Protein 1V2B (pdb70)

Structure (mmCIF, N/CA/C/O backbone):
data_1V2B
#
_entry.id   1V2B
#
_cell.length_a   74.520
_cell.length_b   90.442
_cell.length_c   52.635
_cell.angle_alpha   90.00
_cell.angle_beta   90.00
_cell.angle_gamma   90.00
#
_symmetry.space_group_name_H-M   'P 21 21 2'
#
loop_
_entity.id
_entity.type
_entity.pdbx_description
1 polymer '23-kDa polypeptide of photosystem II oxygen-evolving complex'
2 non-polymer alpha-D-glucopyranose
3 non-polymer 'SULFATE ION'
4 water water
#
loop_
_atom_site.group_PDB
_atom_site.id
_atom_site.type_symbol
_atom_site.label_atom_id
_atom_site.label_alt_id
_atom_site.label_comp_id
_atom_site.label_asym_id
_atom_site.label_entity_id
_atom_site.label_seq_id
_atom_site.pdbx_PDB_ins_code
_atom_site.Cartn_x
_atom_site.Cartn_y
_atom_site.Cartn_z
_atom_site.occupancy
_atom_site.B_iso_or_equiv
_atom_site.auth_seq_id
_atom_site.auth_comp_id
_atom_site.auth_asym_id
_atom_site.auth_atom_id
_atom_site.pdbx_PDB_model_num
ATOM 1 N N . THR A 1 7 ? 67.030 33.399 37.396 1.00 20.15 16 THR A N 1
ATOM 2 C CA . THR A 1 7 ? 67.021 33.769 38.843 1.00 19.81 16 THR A CA 1
ATOM 3 C C . THR A 1 7 ? 66.019 32.930 39.635 1.00 19.37 16 THR A C 1
ATOM 4 O O . THR A 1 7 ? 66.310 32.481 40.747 1.00 19.71 16 THR A O 1
ATOM 6 N N . ASP A 1 8 ? 64.843 32.708 39.053 1.00 18.39 17 ASP A N 1
ATOM 7 C CA . ASP A 1 8 ? 63.793 31.947 39.717 1.00 17.28 17 ASP A CA 1
ATOM 8 C C . ASP A 1 8 ? 64.080 30.443 39.738 1.00 16.15 17 ASP A C 1
ATOM 9 O O . ASP A 1 8 ? 63.416 29.693 40.459 1.00 15.90 17 ASP A O 1
ATOM 14 N N . PHE A 1 9 ? 65.068 30.019 38.950 1.00 14.87 18 PHE A N 1
ATOM 15 C CA . PHE A 1 9 ? 65.459 28.612 38.855 1.00 13.79 18 PHE A CA 1
ATOM 16 C C . PHE A 1 9 ? 66.959 28.426 39.070 1.00 13.64 18 PHE A C 1
ATOM 17 O O . PHE A 1 9 ? 67.748 29.344 38.827 1.00 13.98 18 PHE A O 1
ATOM 25 N N . GLN A 1 10 ? 67.341 27.238 39.532 1.00 13.09 19 GLN A N 1
ATOM 26 C CA . GLN A 1 10 ? 68.745 26.849 39.617 1.00 13.16 19 GLN A CA 1
ATOM 27 C C . GLN A 1 10 ? 68.974 25.629 38.731 1.00 12.69 19 GLN A C 1
ATOM 28 O O . GLN A 1 10 ? 68.148 24.719 38.697 1.00 13.15 19 GLN A O 1
ATOM 31 N N . THR A 1 11 ? 70.082 25.619 37.996 1.00 12.33 20 THR A N 1
ATOM 32 C CA . THR A 1 11 ? 70.420 24.470 37.165 1.00 11.85 20 THR A CA 1
ATOM 33 C C . THR A 1 11 ? 70.891 23.322 38.036 1.00 11.22 20 THR A C 1
ATOM 34 O O . THR A 1 11 ? 71.835 23.476 38.816 1.00 11.88 20 THR A O 1
ATOM 38 N N . TYR A 1 12 ? 70.222 22.181 37.902 1.00 9.82 21 TYR A N 1
ATOM 39 C CA . TYR A 1 12 ? 70.611 20.962 38.606 1.00 9.07 21 TYR A CA 1
ATOM 40 C C . TYR A 1 12 ? 71.282 20.011 37.625 1.00 8.65 21 TYR A C 1
ATOM 41 O O . TYR A 1 12 ? 70.689 19.640 36.612 1.00 8.53 21 TYR A O 1
ATOM 50 N N . ASN A 1 13 ? 72.526 19.644 37.921 1.00 8.09 22 ASN A N 1
ATOM 51 C CA . ASN A 1 13 ? 73.255 18.657 37.129 1.00 7.85 22 ASN A CA 1
ATOM 52 C C . ASN A 1 13 ? 73.205 17.311 37.825 1.00 7.56 22 ASN A C 1
ATOM 53 O O . ASN A 1 13 ? 73.717 17.168 38.937 1.00 7.31 22 ASN A O 1
ATOM 58 N N . GLY A 1 14 ? 72.564 16.340 37.177 1.00 7.62 23 GLY A N 1
ATOM 59 C CA . GLY A 1 14 ? 72.419 15.005 37.722 1.00 7.92 23 GLY A CA 1
ATOM 60 C C . GLY A 1 14 ? 73.191 13.960 36.934 1.00 8.00 23 GLY A C 1
ATOM 61 O O . GLY A 1 14 ? 74.019 14.289 36.078 1.00 8.24 23 GLY A O 1
ATOM 62 N N . ASP A 1 15 ? 72.906 12.693 37.226 1.00 8.10 24 ASP A N 1
ATOM 63 C CA . ASP A 1 15 ? 73.603 11.572 36.607 1.00 8.56 24 ASP A CA 1
ATOM 64 C C . ASP A 1 15 ? 73.086 11.325 35.187 1.00 8.58 24 ASP A C 1
ATOM 65 O O . ASP A 1 15 ? 72.122 10.580 34.979 1.00 8.94 24 ASP A O 1
ATOM 70 N N . GLY A 1 16 ? 73.725 11.986 34.222 1.00 8.72 25 GLY A N 1
ATOM 71 C CA . GLY A 1 16 ? 73.358 11.869 32.821 1.00 8.42 25 GLY A CA 1
ATOM 72 C C . GLY A 1 16 ? 72.210 12.770 32.394 1.00 8.51 25 GLY A C 1
ATOM 73 O O . GLY A 1 16 ? 71.688 12.623 31.291 1.00 8.95 25 GLY A O 1
ATOM 74 N N . PHE A 1 17 ? 71.821 13.706 33.259 1.00 8.33 26 PHE A N 1
ATOM 75 C CA . PHE A 1 17 ? 70.736 14.635 32.941 1.00 8.05 26 PHE A CA 1
ATOM 76 C C . PHE A 1 17 ? 70.941 16.008 33.577 1.00 8.18 26 PHE A C 1
ATOM 77 O O . PHE A 1 17 ? 71.765 16.177 34.481 1.00 7.71 26 PHE A O 1
ATOM 85 N N . LYS A 1 18 ? 70.171 16.982 33.098 1.00 7.93 27 LYS A N 1
ATOM 86 C CA . LYS A 1 18 ? 70.093 18.300 33.727 1.00 8.19 27 LYS A CA 1
ATOM 87 C C . LYS A 1 18 ? 68.664 18.823 33.665 1.00 7.81 27 LYS A C 1
ATOM 88 O O . LYS A 1 18 ? 67.885 18.431 32.793 1.00 7.90 27 LYS A O 1
ATOM 91 N N . LEU A 1 19 ? 68.327 19.709 34.595 1.00 7.56 28 LEU A N 1
ATOM 92 C CA . LEU A 1 19 ? 67.021 20.367 34.587 1.00 7.27 28 LEU A CA 1
ATOM 93 C C . LEU A 1 19 ? 67.078 21.656 35.388 1.00 7.03 28 LEU A C 1
ATOM 94 O O . LEU A 1 19 ? 68.020 21.885 36.146 1.00 6.81 28 LEU A O 1
ATOM 99 N N . GLN A 1 20 ? 66.064 22.496 35.206 1.00 7.05 29 GLN A N 1
ATOM 100 C CA . GLN A 1 20 ? 65.904 23.707 36.002 1.00 7.74 29 GLN A CA 1
ATOM 101 C C . GLN A 1 20 ? 64.976 23.393 37.168 1.00 7.70 29 GLN A C 1
ATOM 102 O O . GLN A 1 20 ? 63.891 22.852 36.965 1.00 7.86 29 GLN A O 1
ATOM 108 N N . ILE A 1 21 ? 65.415 23.708 38.386 1.00 7.99 30 ILE A N 1
ATOM 109 C CA . ILE A 1 21 ? 64.616 23.463 39.588 1.00 8.33 30 ILE A CA 1
ATOM 110 C C . ILE A 1 21 ? 64.305 24.810 40.238 1.00 8.28 30 ILE A C 1
ATOM 111 O O . ILE A 1 21 ? 65.191 25.665 40.325 1.00 8.80 30 ILE A O 1
ATOM 116 N N . PRO A 1 22 ? 63.056 25.019 40.666 1.00 8.03 31 PRO A N 1
ATOM 117 C CA . PRO A 1 22 ? 62.692 26.257 41.369 1.00 8.20 31 PRO A CA 1
ATOM 118 C C . PRO A 1 22 ? 63.687 26.526 42.500 1.00 8.48 31 PRO A C 1
ATOM 119 O O . PRO A 1 22 ? 63.968 25.632 43.297 1.00 8.33 31 PRO A O 1
ATOM 123 N N . SER A 1 23 ? 64.229 27.742 42.544 1.00 9.07 32 SER A N 1
ATOM 124 C CA . SER A 1 23 ? 65.364 28.052 43.419 1.00 9.88 32 SER A CA 1
ATOM 125 C C . SER A 1 23 ? 65.084 27.905 44.912 1.00 10.05 32 SER A C 1
ATOM 126 O O . SER A 1 23 ? 66.007 27.672 45.689 1.00 10.68 32 SER A O 1
ATOM 130 N N . LYS A 1 24 ? 63.821 28.034 45.309 1.00 10.10 33 LYS A N 1
ATOM 131 C CA . LYS A 1 24 ? 63.465 27.996 46.729 1.00 10.09 33 LYS A CA 1
ATOM 132 C C . LYS A 1 24 ? 63.073 26.606 47.218 1.00 9.76 33 LYS A C 1
ATOM 133 O O . LYS A 1 24 ? 62.936 26.384 48.418 1.00 9.84 33 LYS A O 1
ATOM 139 N N . TRP A 1 25 ? 62.918 25.663 46.290 1.00 9.38 34 TRP A N 1
ATOM 140 C CA . TRP A 1 25 ? 62.543 24.303 46.667 1.00 9.37 34 TRP A CA 1
ATOM 141 C C . TRP A 1 25 ? 63.715 23.576 47.310 1.00 9.78 34 TRP A C 1
ATOM 142 O O . TRP A 1 25 ? 64.871 23.883 47.025 1.00 9.96 34 TRP A O 1
ATOM 153 N N . ASN A 1 26 ? 63.395 22.616 48.173 1.00 10.11 35 ASN A N 1
ATOM 154 C CA . ASN A 1 26 ? 64.391 21.864 48.933 1.00 10.82 35 ASN A CA 1
ATOM 155 C C . ASN A 1 26 ? 64.325 20.378 48.614 1.00 10.20 35 ASN A C 1
ATOM 156 O O . ASN A 1 26 ? 63.252 19.860 48.304 1.00 9.53 35 ASN A O 1
ATOM 161 N N . PRO A 1 27 ? 65.461 19.687 48.697 1.00 10.06 36 PRO A N 1
ATOM 162 C CA . PRO A 1 27 ? 65.479 18.240 48.472 1.00 10.41 36 PRO A CA 1
ATOM 163 C C . PRO A 1 27 ? 64.763 17.489 49.586 1.00 10.68 36 PRO A C 1
ATOM 164 O O . PRO A 1 27 ? 64.734 17.930 50.736 1.00 11.17 36 PRO A O 1
ATOM 168 N N . ASN A 1 28 ? 64.172 16.359 49.220 1.00 11.17 37 ASN A N 1
ATOM 169 C CA . ASN A 1 28 ? 63.556 15.445 50.164 1.00 11.68 37 ASN A CA 1
ATOM 170 C C . ASN A 1 28 ? 64.072 14.056 49.810 1.00 11.98 37 ASN A C 1
ATOM 171 O O . ASN A 1 28 ? 63.892 13.598 48.679 1.00 12.03 37 ASN A O 1
ATOM 176 N N . LYS A 1 29 ? 64.734 13.404 50.765 1.00 12.22 38 LYS A N 1
ATOM 177 C CA . LYS A 1 29 ? 65.369 12.110 50.508 1.00 12.73 38 LYS A CA 1
ATOM 178 C C . LYS A 1 29 ? 64.384 10.937 50.540 1.00 12.66 38 LYS A C 1
ATOM 179 O O . LYS A 1 29 ? 64.733 9.826 50.152 1.00 12.51 38 LYS A O 1
ATOM 185 N N . GLU A 1 30 ? 63.159 11.187 50.995 1.00 12.58 39 GLU A N 1
ATOM 186 C CA . GLU A 1 30 ? 62.145 10.135 51.078 1.00 13.16 39 GLU A CA 1
ATOM 187 C C . GLU A 1 30 ? 61.721 9.675 49.681 1.00 12.52 39 GLU A C 1
ATOM 188 O O . GLU A 1 30 ? 61.299 10.481 48.851 1.00 12.42 39 GLU A O 1
ATOM 194 N N . VAL A 1 31 ? 61.858 8.376 49.425 1.00 12.23 40 VAL A N 1
ATOM 195 C CA . VAL A 1 31 ? 61.567 7.812 48.108 1.00 11.95 40 VAL A CA 1
ATOM 196 C C . VAL A 1 31 ? 60.083 7.472 47.970 1.00 12.04 40 VAL A C 1
ATOM 197 O O . VAL A 1 31 ? 59.527 6.725 48.784 1.00 12.72 40 VAL A O 1
ATOM 201 N N . GLU A 1 32 ? 59.456 8.021 46.933 1.00 11.93 41 GLU A N 1
ATOM 202 C CA . GLU A 1 32 ? 58.043 7.778 46.645 1.00 12.03 41 GLU A CA 1
ATOM 203 C C . GLU A 1 32 ? 57.824 7.080 45.296 1.00 11.91 41 GLU A C 1
ATOM 204 O O . GLU A 1 32 ? 56.723 6.604 45.015 1.00 12.62 41 GLU A O 1
ATOM 206 N N . TYR A 1 33 ? 58.862 7.034 44.463 1.00 11.15 42 TYR A N 1
ATOM 207 C CA . TYR A 1 33 ? 58.742 6.504 43.103 1.00 10.50 42 TYR A CA 1
ATOM 208 C C . TYR A 1 33 ? 59.833 5.480 42.804 1.00 9.97 42 TYR A C 1
ATOM 209 O O . TYR A 1 33 ? 60.975 5.669 43.222 1.00 9.28 42 TYR A O 1
ATOM 218 N N . PRO A 1 34 ? 59.510 4.405 42.076 1.00 9.53 43 PRO A N 1
ATOM 219 C CA . PRO A 1 34 ? 60.548 3.441 41.686 1.00 9.28 43 PRO A CA 1
ATOM 220 C C . PRO A 1 34 ? 61.579 4.076 40.760 1.00 8.78 43 PRO A C 1
ATOM 221 O O . PRO A 1 34 ? 61.214 4.675 39.741 1.00 9.05 43 PRO A O 1
ATOM 225 N N . GLY A 1 35 ? 62.853 3.967 41.138 1.00 7.80 44 GLY A N 1
ATOM 226 C CA . GLY A 1 35 ? 63.942 4.572 40.387 1.00 7.20 44 GLY A CA 1
ATOM 227 C C . GLY A 1 35 ? 64.256 6.015 40.745 1.00 6.73 44 GLY A C 1
ATOM 228 O O . GLY A 1 35 ? 65.145 6.614 40.146 1.00 6.47 44 GLY A O 1
ATOM 229 N N . GLN A 1 36 ? 63.539 6.578 41.715 1.00 6.77 45 GLN A N 1
ATOM 230 C CA . GLN A 1 36 ? 63.755 7.972 42.122 1.00 6.82 45 GLN A CA 1
ATOM 231 C C . GLN A 1 36 ? 65.215 8.280 42.455 1.00 7.04 45 GLN A C 1
ATOM 232 O O . GLN A 1 36 ? 65.824 7.600 43.286 1.00 7.63 45 GLN A O 1
ATOM 238 N N . VAL A 1 37 ? 65.756 9.318 41.816 1.00 6.80 46 VAL A N 1
ATOM 239 C CA . VAL A 1 37 ? 67.108 9.802 42.112 1.00 7.11 46 VAL A CA 1
ATOM 240 C C . VAL A 1 37 ? 67.122 11.264 42.560 1.00 6.93 46 VAL A C 1
ATOM 241 O O . VAL A 1 37 ? 68.166 11.792 42.953 1.00 7.33 46 VAL A O 1
ATOM 245 N N . LEU A 1 38 ? 65.957 11.905 42.500 1.00 7.22 47 LEU A N 1
ATOM 246 C CA . LEU A 1 38 ? 65.816 13.319 42.818 1.00 7.39 47 LEU A CA 1
ATOM 247 C C . LEU A 1 38 ? 64.397 13.597 43.278 1.00 6.84 47 LEU A C 1
ATOM 248 O O . LEU A 1 38 ? 63.442 13.087 42.691 1.00 6.27 47 LEU A O 1
ATOM 253 N N . ARG A 1 39 ? 64.269 14.415 44.321 1.00 6.69 48 ARG A N 1
ATOM 254 C CA . ARG A 1 39 ? 62.972 14.931 44.751 1.00 6.38 48 ARG A CA 1
ATOM 255 C C . ARG A 1 39 ? 63.168 16.295 45.410 1.00 6.51 48 ARG A C 1
ATOM 256 O O . ARG A 1 39 ? 63.883 16.411 46.403 1.00 6.42 48 ARG A O 1
ATOM 264 N N . PHE A 1 40 ? 62.553 17.323 44.828 1.00 6.47 49 PHE A N 1
ATOM 265 C CA . PHE A 1 40 ? 62.608 18.678 45.372 1.00 6.87 49 PHE A CA 1
ATOM 266 C C . PHE A 1 40 ? 61.183 19.155 45.547 1.00 6.78 49 PHE A C 1
ATOM 267 O O . PHE A 1 40 ? 60.313 18.811 44.751 1.00 6.94 49 PHE A O 1
ATOM 275 N N . GLU A 1 41 ? 60.939 19.944 46.588 1.00 6.90 50 GLU A N 1
ATOM 276 C CA . GLU A 1 41 ? 59.580 20.379 46.887 1.00 7.34 50 GLU A CA 1
ATOM 277 C C . GLU A 1 41 ? 59.553 21.749 47.543 1.00 7.29 50 GLU A C 1
ATOM 278 O O . GLU A 1 41 ? 60.539 22.185 48.136 1.00 7.45 50 GLU A O 1
ATOM 284 N N . ASP A 1 42 ? 58.409 22.414 47.418 1.00 7.74 51 ASP A N 1
ATOM 285 C CA . ASP A 1 42 ? 58.131 23.644 48.138 1.00 8.12 51 ASP A CA 1
ATOM 286 C C . ASP A 1 42 ? 58.080 23.321 49.632 1.00 8.60 51 ASP A C 1
ATOM 287 O O . ASP A 1 42 ? 57.358 22.414 50.049 1.00 8.92 51 ASP A O 1
ATOM 292 N N . ASN A 1 43 ? 58.852 24.063 50.426 1.00 9.03 52 ASN A N 1
ATOM 293 C CA . ASN A 1 43 ? 58.925 23.845 51.876 1.00 9.55 52 ASN A CA 1
ATOM 294 C C . ASN A 1 43 ? 57.576 23.983 52.591 1.00 9.52 52 ASN A C 1
ATOM 295 O O . ASN A 1 43 ? 57.377 23.426 53.675 1.00 9.81 52 ASN A O 1
ATOM 300 N N . PHE A 1 44 ? 56.654 24.713 51.967 1.00 9.11 53 PHE A N 1
ATOM 301 C CA . PHE A 1 44 ? 55.382 25.087 52.592 1.00 9.02 53 PHE A CA 1
ATOM 302 C C . PHE A 1 44 ? 54.192 24.288 52.080 1.00 9.49 53 PHE A C 1
ATOM 303 O O . PHE A 1 44 ? 53.093 24.364 52.642 1.00 10.36 53 PHE A O 1
ATOM 311 N N . ASP A 1 45 ? 54.422 23.504 51.029 1.00 9.26 54 ASP A N 1
ATOM 312 C CA . ASP A 1 45 ? 53.375 22.720 50.388 1.00 9.57 54 ASP A CA 1
ATOM 313 C C . ASP A 1 45 ? 54.037 21.624 49.565 1.00 9.20 54 ASP A C 1
ATOM 314 O O . ASP A 1 45 ? 54.474 21.859 48.440 1.00 9.32 54 ASP A O 1
ATOM 319 N N . ALA A 1 46 ? 54.091 20.424 50.134 1.00 9.09 55 ALA A N 1
ATOM 320 C CA . ALA A 1 46 ? 54.785 19.300 49.502 1.00 9.16 55 ALA A CA 1
ATOM 321 C C . ALA A 1 46 ? 54.132 18.808 48.210 1.00 9.23 55 ALA A C 1
ATOM 322 O O . AL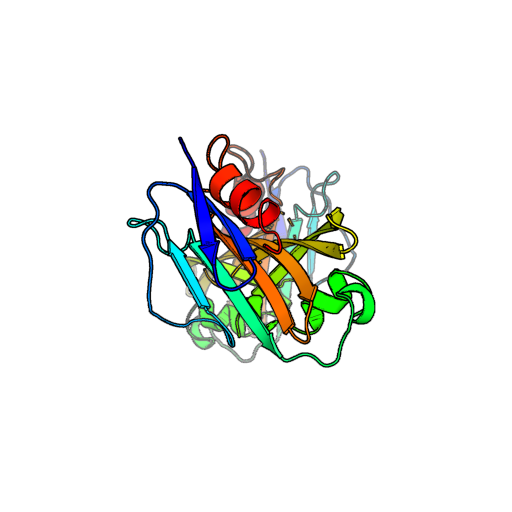A A 1 46 ? 54.752 18.057 47.457 1.00 9.52 55 ALA A O 1
ATOM 324 N N . THR A 1 47 ? 52.898 19.242 47.949 1.00 8.95 56 THR A N 1
ATOM 325 C CA . THR A 1 47 ? 52.199 18.904 46.700 1.00 8.89 56 THR A CA 1
ATOM 326 C C . THR A 1 47 ? 52.825 19.619 45.492 1.00 8.42 56 THR A C 1
ATOM 327 O O . THR A 1 47 ? 52.600 19.231 44.340 1.00 8.23 56 THR A O 1
ATOM 333 N N . SER A 1 48 ? 53.610 20.662 45.757 1.00 7.68 57 SER A N 1
ATOM 334 C CA . SER A 1 48 ? 54.420 21.285 44.719 1.00 7.57 57 SER A CA 1
ATOM 335 C C . SER A 1 48 ? 55.785 20.633 44.755 1.00 7.04 57 SER A C 1
ATOM 336 O O . SER A 1 48 ? 56.566 20.876 45.668 1.00 6.98 57 SER A O 1
ATOM 339 N N . ASN A 1 49 ? 56.070 19.786 43.768 1.00 6.85 58 ASN A N 1
ATOM 340 C CA . ASN A 1 49 ? 57.326 19.037 43.774 1.00 6.90 58 ASN A CA 1
ATOM 341 C C . ASN A 1 49 ? 57.760 18.594 42.381 1.00 6.60 58 ASN A C 1
ATOM 342 O O . ASN A 1 49 ? 56.984 18.656 41.431 1.00 6.78 58 ASN A O 1
ATOM 347 N N . VAL A 1 50 ? 59.017 18.173 42.273 1.00 6.21 59 VAL A N 1
ATOM 348 C CA . VAL A 1 50 ? 59.531 17.557 41.054 1.00 6.11 59 VAL A CA 1
ATOM 349 C C . VAL A 1 50 ? 60.351 16.336 41.430 1.00 5.71 59 VAL A C 1
ATOM 350 O O . VAL A 1 50 ? 61.098 16.364 42.405 1.00 5.58 59 VAL A O 1
ATOM 354 N N . ILE A 1 51 ? 60.194 15.267 40.656 1.00 5.34 60 ILE A N 1
ATOM 355 C CA . ILE A 1 51 ? 61.032 14.085 40.824 1.00 5.34 60 ILE A CA 1
ATOM 356 C C . ILE A 1 51 ? 61.689 13.720 39.508 1.00 5.43 60 ILE A C 1
ATOM 357 O O . ILE A 1 51 ? 61.193 14.065 38.433 1.00 5.29 60 ILE A O 1
ATOM 362 N N . VAL A 1 52 ? 62.821 13.030 39.600 1.00 4.91 61 VAL A N 1
ATOM 363 C CA . VAL A 1 52 ? 63.403 12.363 38.443 1.00 4.84 61 VAL A CA 1
ATOM 364 C C . VAL A 1 52 ? 63.605 10.909 38.855 1.00 5.07 61 VAL A C 1
ATOM 365 O O . VAL A 1 52 ? 64.081 10.631 39.962 1.00 5.47 61 VAL A O 1
ATOM 369 N N . ALA A 1 53 ? 63.214 9.995 37.973 1.00 5.57 62 ALA A N 1
ATOM 370 C CA . ALA A 1 53 ? 63.404 8.566 38.199 1.00 5.39 62 ALA A CA 1
ATOM 371 C C . ALA A 1 53 ? 64.112 7.948 37.004 1.00 5.79 62 ALA A C 1
ATOM 372 O O . ALA A 1 53 ? 63.815 8.287 35.849 1.00 5.68 62 ALA A O 1
ATOM 374 N N . ILE A 1 54 ? 65.068 7.070 37.290 1.00 5.90 63 ILE A N 1
ATOM 375 C CA . ILE A 1 54 ? 65.830 6.356 36.260 1.00 6.29 63 ILE A CA 1
ATOM 376 C C . ILE A 1 54 ? 65.656 4.860 36.490 1.00 6.44 63 ILE A C 1
ATOM 377 O O . ILE A 1 54 ? 65.875 4.381 37.598 1.00 6.05 63 ILE A O 1
ATOM 382 N N . THR A 1 55 ? 65.231 4.138 35.454 1.00 6.51 64 THR A N 1
ATOM 383 C CA . THR A 1 55 ? 65.022 2.684 35.551 1.00 7.20 64 THR A CA 1
ATOM 384 C C . THR A 1 55 ? 65.629 1.987 34.343 1.00 7.52 64 THR A C 1
ATOM 385 O O . THR A 1 55 ? 65.726 2.586 33.274 1.00 7.46 64 THR A O 1
ATOM 389 N N . PRO A 1 56 ? 66.019 0.721 34.486 1.00 7.82 65 PRO A N 1
ATOM 390 C CA . PRO A 1 56 ? 66.523 -0.036 33.335 1.00 8.34 65 PRO A CA 1
ATOM 391 C C . PRO A 1 56 ? 65.427 -0.273 32.299 1.00 8.70 65 PRO A C 1
ATOM 392 O O . PRO A 1 56 ? 64.273 -0.496 32.661 1.00 8.78 65 PRO A O 1
ATOM 396 N N . THR A 1 57 ? 65.787 -0.194 31.019 1.00 9.17 66 THR A N 1
ATOM 397 C CA . THR A 1 57 ? 64.871 -0.567 29.949 1.00 9.63 66 THR A CA 1
ATOM 398 C C . THR A 1 57 ? 65.607 -1.253 28.802 1.00 9.99 66 THR A C 1
ATOM 399 O O . THR A 1 57 ? 66.782 -0.971 28.550 1.00 9.59 66 THR A O 1
ATOM 403 N N . ASP A 1 58 ? 64.906 -2.163 28.133 1.00 10.79 67 ASP A N 1
ATOM 404 C CA . ASP A 1 58 ? 65.411 -2.811 26.931 1.00 11.60 67 ASP A CA 1
ATOM 405 C C . ASP A 1 58 ? 65.091 -1.974 25.695 1.00 12.04 67 ASP A C 1
ATOM 406 O O . ASP A 1 58 ? 65.591 -2.252 24.605 1.00 12.01 67 ASP A O 1
ATOM 411 N N . LYS A 1 59 ? 64.264 -0.946 25.873 1.00 12.25 68 LYS A N 1
ATOM 412 C CA . LYS A 1 59 ? 63.866 -0.081 24.765 1.00 12.69 68 LYS A CA 1
ATOM 413 C C . LYS A 1 59 ? 65.017 0.807 24.312 1.00 12.35 68 LYS A C 1
ATOM 414 O O . LYS A 1 59 ? 65.955 1.073 25.073 1.00 12.10 68 LYS A O 1
ATOM 420 N N . LYS A 1 60 ? 64.940 1.250 23.058 1.00 11.82 69 LYS A N 1
ATOM 421 C CA . LYS A 1 60 ? 65.987 2.061 22.445 1.00 11.55 69 LYS A CA 1
ATOM 422 C C . LYS A 1 60 ? 65.565 3.522 22.291 1.00 10.86 69 LYS A C 1
ATOM 423 O O . LYS A 1 60 ? 66.413 4.415 22.232 1.00 10.76 69 LYS A O 1
ATOM 427 N N . SER A 1 61 ? 64.254 3.746 22.230 1.00 10.59 70 SER A N 1
ATOM 428 C CA . SER A 1 61 ? 63.670 5.083 22.163 1.00 10.50 70 SER A CA 1
ATOM 429 C C . SER A 1 61 ? 62.366 5.116 22.946 1.00 10.09 70 SER A C 1
ATOM 430 O O . SER A 1 61 ? 61.691 4.097 23.086 1.00 10.15 70 SER A O 1
ATOM 433 N N . ILE A 1 62 ? 61.997 6.294 23.441 1.00 9.94 71 ILE A N 1
ATOM 434 C CA . ILE A 1 62 ? 60.699 6.465 24.090 1.00 10.07 71 ILE A CA 1
ATOM 435 C C . ILE A 1 62 ? 59.541 6.090 23.147 1.00 10.41 71 ILE A C 1
ATOM 436 O O . ILE A 1 62 ? 58.479 5.656 23.602 1.00 10.39 71 ILE A O 1
ATOM 441 N N . THR A 1 63 ? 59.763 6.234 21.839 1.00 11.00 72 THR A N 1
ATOM 442 C CA . THR A 1 63 ? 58.742 5.889 20.843 1.00 11.62 72 THR A CA 1
ATOM 443 C C . THR A 1 63 ? 58.438 4.389 20.792 1.00 12.04 72 THR A C 1
ATOM 444 O O . THR A 1 63 ? 57.377 3.991 20.301 1.00 12.17 72 THR A O 1
ATOM 448 N N . ASP A 1 64 ? 59.358 3.570 21.307 1.00 12.55 73 ASP A N 1
ATOM 449 C CA . ASP A 1 64 ? 59.162 2.118 21.384 1.00 13.21 73 ASP A CA 1
ATOM 450 C C . ASP A 1 64 ? 57.948 1.747 22.239 1.00 13.50 73 ASP A C 1
ATOM 451 O O . ASP A 1 64 ? 57.406 0.648 22.106 1.00 13.81 73 ASP A O 1
ATOM 456 N N . PHE A 1 65 ? 57.534 2.664 23.114 1.00 13.80 74 PHE A N 1
ATOM 457 C CA . PHE A 1 65 ? 56.374 2.460 23.979 1.00 14.24 74 PHE A CA 1
ATOM 458 C C . PHE A 1 65 ? 55.063 2.642 23.227 1.00 14.38 74 PHE A C 1
ATOM 459 O O . PHE A 1 65 ? 54.011 2.188 23.679 1.00 15.08 74 PHE A O 1
ATOM 467 N N . GLY A 1 66 ? 55.145 3.300 22.074 1.00 14.55 75 GLY A N 1
ATOM 468 C CA . GLY A 1 66 ? 53.981 3.738 21.330 1.00 14.32 75 GLY A CA 1
ATOM 469 C C . GLY A 1 66 ? 53.856 5.245 21.435 1.00 14.31 75 GLY A C 1
ATOM 470 O O . GLY A 1 66 ? 54.864 5.953 21.505 1.00 14.31 75 GLY A O 1
ATOM 471 N N . SER A 1 67 ? 52.617 5.730 21.445 1.00 13.96 76 SER A N 1
ATOM 472 C CA . SER A 1 67 ? 52.322 7.152 21.600 1.00 13.56 76 SER A CA 1
ATOM 473 C C . SER A 1 67 ? 52.644 7.623 23.025 1.00 13.16 76 SER A C 1
ATOM 474 O O . SER A 1 67 ? 52.816 6.795 23.919 1.00 12.80 76 SER A O 1
ATOM 477 N N . PRO A 1 68 ? 52.731 8.938 23.249 1.00 12.75 77 PRO A N 1
ATOM 478 C CA . PRO A 1 68 ? 52.882 9.460 24.615 1.00 12.49 77 PRO A CA 1
ATOM 479 C C . PRO A 1 68 ? 51.841 8.911 25.596 1.00 12.49 77 PRO A C 1
ATOM 480 O O . PRO A 1 68 ? 52.199 8.573 26.725 1.00 12.45 77 PRO A O 1
ATOM 484 N N . GLU A 1 69 ? 50.588 8.796 25.164 1.00 12.87 78 GLU A N 1
ATOM 485 C CA . GLU A 1 69 ? 49.520 8.294 26.026 1.00 13.48 78 GLU A CA 1
ATOM 486 C C . GLU A 1 69 ? 49.678 6.806 26.333 1.00 13.47 78 GLU A C 1
ATOM 487 O O . GLU A 1 69 ? 49.391 6.360 27.447 1.00 13.65 78 GLU A O 1
ATOM 496 N N . GLN A 1 70 ? 50.158 6.050 25.348 1.00 13.56 79 GLN A N 1
ATOM 497 C CA . GLN A 1 70 ? 50.458 4.630 25.535 1.00 13.68 79 GLN A CA 1
ATOM 498 C C . GLN A 1 70 ? 51.639 4.426 26.486 1.00 13.22 79 GLN A C 1
ATOM 499 O O . GLN A 1 70 ? 51.643 3.495 27.294 1.00 13.28 79 GLN A O 1
ATOM 505 N N . PHE A 1 71 ? 52.632 5.307 26.395 1.00 12.98 80 PHE A N 1
ATOM 506 C CA . PHE A 1 71 ? 53.738 5.298 27.341 1.00 12.88 80 PHE A CA 1
ATOM 507 C C . PHE A 1 71 ? 53.253 5.516 28.776 1.00 12.95 80 PHE A C 1
ATOM 508 O O . PHE A 1 71 ? 53.641 4.777 29.679 1.00 13.03 80 PHE A O 1
ATOM 516 N N . LEU A 1 72 ? 52.412 6.531 28.985 1.00 13.09 81 LEU A N 1
ATOM 517 C CA . LEU A 1 72 ? 51.928 6.856 30.328 1.00 13.47 81 LEU A CA 1
ATOM 518 C C . LEU A 1 72 ? 51.147 5.702 30.951 1.00 13.82 81 LEU A C 1
ATOM 519 O O . LEU A 1 72 ? 51.263 5.448 32.151 1.00 13.81 81 LEU A O 1
ATOM 524 N N . SER A 1 73 ? 50.365 5.003 30.128 1.00 14.54 82 SER A N 1
ATOM 525 C CA . SER A 1 73 ? 49.610 3.834 30.580 1.00 15.55 82 SER A CA 1
ATOM 526 C C . SER A 1 73 ? 50.528 2.728 31.099 1.00 15.91 82 SER A C 1
ATOM 527 O O . SER A 1 73 ? 50.154 1.974 31.999 1.00 16.63 82 SER A O 1
ATOM 531 N N . GLN A 1 74 ? 51.729 2.645 30.535 1.00 16.10 83 GLN A N 1
ATOM 532 C CA . GLN A 1 74 ? 52.687 1.614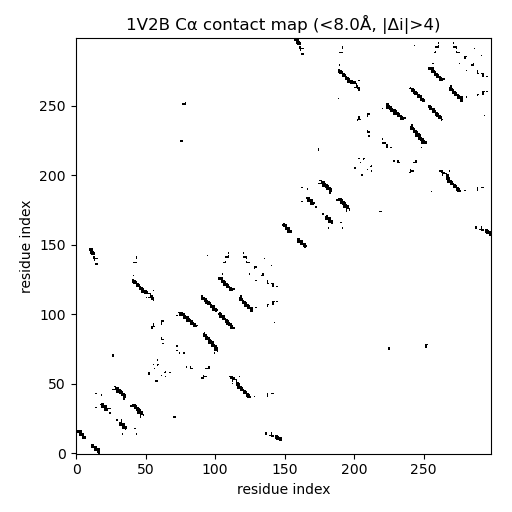 30.919 1.00 16.35 83 GLN A CA 1
ATOM 533 C C . GLN A 1 74 ? 53.483 1.979 32.178 1.00 16.28 83 GLN A C 1
ATOM 534 O O . GLN A 1 74 ? 54.052 1.103 32.832 1.00 16.37 83 GLN A O 1
ATOM 540 N N . VAL A 1 75 ? 53.509 3.268 32.517 1.00 15.99 84 VAL A N 1
ATOM 541 C CA . VAL A 1 75 ? 54.145 3.737 33.752 1.00 15.67 84 VAL A CA 1
ATOM 542 C C . VAL A 1 75 ? 53.141 4.414 34.698 1.00 16.09 84 VAL A C 1
ATOM 543 O O . VAL A 1 75 ? 53.470 5.399 35.367 1.00 15.83 84 VAL A O 1
ATOM 547 N N . ASP A 1 76 ? 51.925 3.871 34.774 1.00 16.52 85 ASP A N 1
ATOM 548 C CA . ASP A 1 76 ? 50.860 4.517 35.550 1.00 17.20 85 ASP A CA 1
ATOM 549 C C . ASP A 1 76 ? 51.087 4.549 37.070 1.00 17.09 85 ASP A C 1
ATOM 550 O O . ASP A 1 76 ? 50.358 5.232 37.795 1.00 17.15 85 ASP A O 1
ATOM 555 N N . TYR A 1 77 ? 52.114 3.836 37.535 1.00 17.10 86 TYR A N 1
ATOM 556 C CA . TYR A 1 77 ? 52.580 3.949 38.919 1.00 17.15 86 TYR A CA 1
ATOM 557 C C . TYR A 1 77 ? 52.994 5.390 39.255 1.00 17.48 86 TYR A C 1
ATOM 558 O O . TYR A 1 77 ? 53.011 5.778 40.425 1.00 17.67 86 TYR A O 1
ATOM 567 N N . LEU A 1 78 ? 53.310 6.173 38.219 1.00 17.81 87 LEU A N 1
ATOM 568 C CA . LEU A 1 78 ? 53.660 7.587 38.364 1.00 18.23 87 LEU A CA 1
ATOM 569 C C . LEU A 1 78 ? 52.546 8.407 39.000 1.00 18.72 87 LEU A C 1
ATOM 570 O O . LEU A 1 78 ? 52.815 9.375 39.706 1.00 18.63 87 LEU A O 1
ATOM 575 N N . LEU A 1 79 ? 51.300 8.020 38.734 1.00 19.35 88 LEU A N 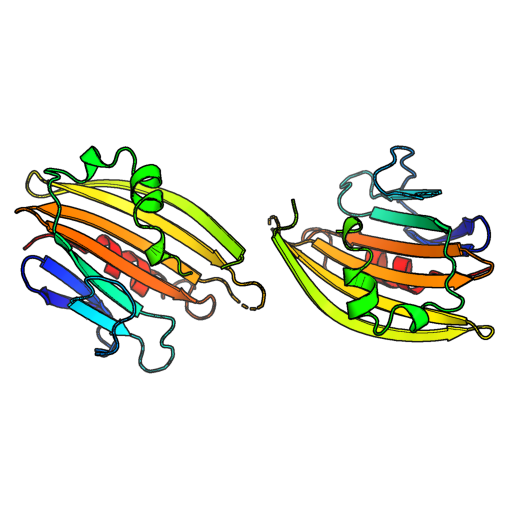1
ATOM 576 C CA . LEU A 1 79 ? 50.141 8.761 39.218 1.00 20.21 88 LEU A CA 1
ATOM 577 C C . LEU A 1 79 ? 49.589 8.174 40.514 1.00 20.47 88 LEU A C 1
ATOM 578 O O . LEU A 1 79 ? 49.877 7.024 40.857 1.00 21.26 88 LEU A O 1
ATOM 583 N N . ALA A 1 98 ? 44.680 8.133 46.653 1.00 27.22 107 ALA A N 1
ATOM 584 C CA . ALA A 1 98 ? 44.455 7.275 45.494 1.00 26.95 107 ALA A CA 1
ATOM 585 C C . ALA A 1 98 ? 43.797 8.047 44.352 1.00 26.73 107 ALA A C 1
ATOM 586 O O . ALA A 1 98 ? 42.727 8.641 44.523 1.00 26.99 107 ALA A O 1
ATOM 588 N N . VAL A 1 99 ? 44.444 8.029 43.189 1.00 26.17 108 VAL A N 1
ATOM 589 C CA . VAL A 1 99 ? 43.951 8.747 42.015 1.00 25.48 108 VAL A CA 1
ATOM 590 C C . VAL A 1 99 ? 42.785 7.991 41.377 1.00 24.76 108 VAL A C 1
ATOM 591 O O . VAL A 1 99 ? 42.908 6.817 41.015 1.00 24.78 108 VAL A O 1
ATOM 595 N N . ALA A 1 100 ? 41.651 8.676 41.260 1.00 23.96 109 ALA A N 1
ATOM 596 C CA . ALA A 1 100 ? 40.445 8.096 40.677 1.00 22.95 109 ALA A CA 1
ATOM 597 C C . ALA A 1 100 ? 40.264 8.503 39.218 1.00 22.23 109 ALA A C 1
ATOM 598 O O . ALA A 1 100 ? 39.756 7.723 38.413 1.00 22.19 109 ALA A O 1
ATOM 600 N N . ILE A 1 101 ? 40.675 9.726 38.888 1.00 21.24 110 ILE A N 1
ATOM 601 C CA . ILE A 1 101 ? 40.599 10.232 37.521 1.00 20.31 110 ILE A CA 1
ATOM 602 C C . ILE A 1 101 ? 41.939 10.833 37.109 1.00 19.71 110 ILE A C 1
ATOM 603 O O . ILE A 1 101 ? 42.502 11.649 37.832 1.00 19.32 110 ILE A O 1
ATOM 608 N N . ALA A 1 102 ? 42.436 10.418 35.948 1.00 19.03 111 ALA A N 1
ATOM 609 C CA . ALA A 1 102 ? 43.623 11.021 35.352 1.00 18.72 111 ALA A CA 1
ATOM 610 C C . ALA A 1 102 ? 43.326 11.412 33.911 1.00 18.41 111 ALA A C 1
ATOM 611 O O . ALA A 1 102 ? 43.122 10.549 33.052 1.00 19.12 111 ALA A O 1
ATOM 613 N N . ASN A 1 103 ? 43.278 12.716 33.659 1.00 17.85 112 ASN A N 1
ATOM 614 C CA . ASN A 1 103 ? 43.009 13.236 32.323 1.00 17.37 112 ASN A CA 1
ATOM 615 C C . ASN A 1 103 ? 44.281 13.766 31.675 1.00 16.52 112 ASN A C 1
ATOM 616 O O . ASN A 1 103 ? 44.899 14.697 32.194 1.00 16.04 112 ASN A O 1
ATOM 621 N N . VAL A 1 104 ? 44.666 13.178 30.546 1.00 15.45 113 VAL A N 1
ATOM 622 C CA . VAL A 1 104 ? 45.751 13.735 29.743 1.00 14.70 113 VAL A CA 1
ATOM 623 C C . VAL A 1 104 ? 45.180 14.916 28.968 1.00 14.39 113 VAL A C 1
ATOM 624 O O . VAL A 1 104 ? 44.242 14.760 28.175 1.00 14.62 113 VAL A O 1
ATOM 628 N N . LEU A 1 105 ? 45.736 16.097 29.222 1.00 13.78 114 LEU A N 1
ATOM 629 C CA . LEU A 1 105 ? 45.233 17.337 28.636 1.00 13.58 114 LEU A CA 1
ATOM 630 C C . LEU A 1 105 ? 45.875 17.637 27.288 1.00 13.13 114 LEU A C 1
ATOM 631 O O . LEU A 1 105 ? 45.174 17.913 26.310 1.00 13.68 114 LEU A O 1
ATOM 636 N N . GLU A 1 106 ? 47.206 17.592 27.251 1.00 12.44 115 GLU A N 1
ATOM 637 C CA . GLU A 1 106 ? 47.988 17.845 26.041 1.00 12.07 115 GLU A CA 1
ATOM 638 C C . GLU A 1 106 ? 49.204 16.931 26.031 1.00 10.77 115 GLU A C 1
ATOM 639 O O . GLU A 1 106 ? 49.666 16.495 27.088 1.00 10.29 115 GLU A O 1
ATOM 645 N N . THR A 1 107 ? 49.719 16.641 24.839 1.00 9.70 116 THR A N 1
ATOM 646 C CA . THR A 1 107 ? 51.023 15.995 24.697 1.00 9.41 116 THR A CA 1
ATOM 647 C C . THR A 1 107 ? 51.871 16.726 23.668 1.00 9.03 116 THR A C 1
ATOM 648 O O . THR A 1 107 ? 51.360 17.533 22.888 1.00 9.23 116 THR A O 1
ATOM 652 N N . SER A 1 108 ? 53.169 16.434 23.678 1.00 8.80 117 SER A N 1
ATOM 653 C CA . SER A 1 108 ? 54.105 16.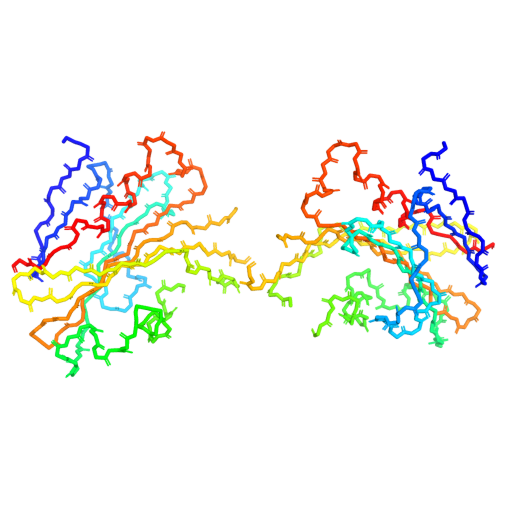947 22.682 1.00 8.15 117 SER A CA 1
ATOM 654 C C . SER A 1 108 ? 55.275 15.984 22.546 1.00 8.19 117 SER A C 1
ATOM 655 O O . SER A 1 108 ? 55.459 15.093 23.381 1.00 8.03 117 SER A O 1
ATOM 658 N N . THR A 1 109 ? 56.050 16.155 21.480 1.00 8.17 118 THR A N 1
ATOM 659 C CA . THR A 1 109 ? 57.322 15.450 21.335 1.00 8.66 118 THR A CA 1
ATOM 660 C C . THR A 1 109 ? 58.395 16.405 20.832 1.00 8.61 118 THR A C 1
ATOM 661 O O . THR A 1 109 ? 58.096 17.434 20.218 1.00 8.58 118 THR A O 1
ATOM 665 N N . ALA A 1 110 ? 59.648 16.055 21.098 1.00 9.06 119 ALA A N 1
ATOM 666 C CA . ALA A 1 110 ? 60.783 16.821 20.604 1.00 9.43 119 ALA A CA 1
ATOM 667 C C . ALA A 1 110 ? 61.946 15.885 20.305 1.00 10.31 119 ALA A C 1
ATOM 668 O O . ALA A 1 110 ? 61.950 14.734 20.739 1.00 9.99 119 ALA A O 1
ATOM 670 N N . GLU A 1 111 ? 62.928 16.390 19.566 1.00 11.23 120 GLU A N 1
ATOM 671 C CA . GLU A 1 111 ? 64.135 15.627 19.265 1.00 12.92 120 GLU A CA 1
ATOM 672 C C . GLU A 1 111 ? 65.360 16.499 19.514 1.00 13.42 120 GLU A C 1
ATOM 673 O O . GLU A 1 111 ? 65.470 17.598 18.965 1.00 13.19 120 GLU A O 1
ATOM 679 N N . VAL A 1 112 ? 66.260 16.015 20.369 1.00 14.44 121 VAL A N 1
ATOM 680 C CA . VAL A 1 112 ? 67.502 16.721 20.689 1.00 15.59 121 VAL A CA 1
ATOM 681 C C . VAL A 1 112 ? 68.638 15.710 20.746 1.00 16.23 121 VAL A C 1
ATOM 682 O O . VAL A 1 112 ? 68.533 14.692 21.439 1.00 16.34 121 VAL A O 1
ATOM 686 N N . GLY A 1 113 ? 69.718 16.000 20.022 1.00 16.87 122 GLY A N 1
ATOM 687 C CA . GLY A 1 113 ? 70.881 15.130 19.971 1.00 17.44 122 GLY A CA 1
ATOM 688 C C . GLY A 1 113 ? 70.562 13.728 19.488 1.00 17.57 122 GLY A C 1
ATOM 689 O O . GLY A 1 113 ? 71.164 12.759 19.954 1.00 18.05 122 GLY A O 1
ATOM 690 N N . GLY A 1 114 ? 69.607 13.623 18.563 1.00 17.50 123 GLY A N 1
ATOM 691 C CA . GLY A 1 114 ? 69.161 12.344 18.039 1.00 17.01 123 GLY A CA 1
ATOM 692 C C . GLY A 1 114 ? 68.252 11.565 18.977 1.00 16.34 123 GLY A C 1
ATOM 693 O O . GLY A 1 114 ? 67.953 10.397 18.721 1.00 16.85 123 GLY A O 1
ATOM 694 N N . LYS A 1 115 ? 67.807 12.205 20.058 1.00 15.35 124 LYS A N 1
ATOM 695 C CA . LYS A 1 115 ? 66.992 11.533 21.069 1.00 14.11 124 LYS A CA 1
ATOM 696 C C . LYS A 1 115 ? 65.588 12.115 21.145 1.00 12.90 124 LYS A C 1
ATOM 697 O O . LYS A 1 115 ? 65.416 13.338 21.184 1.00 12.76 124 LYS A O 1
ATOM 701 N N . GLN A 1 116 ? 64.598 11.225 21.172 1.00 11.56 125 GLN A N 1
ATOM 702 C CA . GLN A 1 116 ? 63.189 11.605 21.242 1.00 10.48 125 GLN A CA 1
ATOM 703 C C . GLN A 1 116 ? 62.751 11.840 22.685 1.00 9.71 125 GLN A C 1
ATOM 704 O O . GLN A 1 116 ? 63.125 11.094 23.598 1.00 9.22 125 GLN A O 1
ATOM 707 N N . TYR A 1 117 ? 61.953 12.887 22.874 1.00 8.48 126 TYR A N 1
ATOM 708 C CA . TYR A 1 117 ? 61.393 13.227 24.172 1.00 8.03 126 TYR A CA 1
ATOM 709 C C . TYR A 1 117 ? 59.879 13.262 24.066 1.00 7.78 126 TYR A C 1
ATOM 710 O O . TYR A 1 117 ? 59.331 13.758 23.076 1.00 7.98 126 TYR A O 1
ATOM 719 N N . TYR A 1 118 ? 59.216 12.724 25.084 1.00 7.21 127 TYR A N 1
ATOM 720 C CA . TYR A 1 118 ? 57.763 12.798 25.210 1.00 7.00 127 TYR A CA 1
ATOM 721 C C . TYR A 1 118 ? 57.398 13.736 26.353 1.00 6.88 127 TYR A C 1
ATOM 722 O O . TYR A 1 118 ? 58.078 13.764 27.385 1.00 6.65 127 TYR A O 1
ATOM 731 N N . TYR A 1 119 ? 56.318 14.493 26.151 1.00 6.50 128 TYR A N 1
ATOM 732 C CA . TYR A 1 119 ? 55.780 15.420 27.147 1.00 6.59 128 TYR A CA 1
ATOM 733 C C . TYR A 1 119 ? 54.289 15.186 27.302 1.00 6.68 128 TYR A C 1
ATOM 734 O O . TYR A 1 119 ? 53.580 15.044 26.309 1.00 7.00 128 TYR A O 1
ATOM 743 N N . LEU A 1 120 ? 53.821 15.132 28.546 1.00 6.69 129 LEU A N 1
ATOM 744 C CA . LEU A 1 120 ? 52.392 15.023 28.833 1.00 7.08 129 LEU A CA 1
ATOM 745 C C . LEU A 1 120 ? 52.019 16.007 29.925 1.00 7.33 129 LEU A C 1
ATOM 746 O O . LEU A 1 120 ? 52.785 16.222 30.863 1.00 7.51 129 LEU A O 1
ATOM 751 N N . SER A 1 121 ? 50.850 16.627 29.782 1.00 7.63 130 SER A N 1
ATOM 752 C CA . SER A 1 121 ? 50.262 17.411 30.863 1.00 8.02 130 SER A CA 1
ATOM 753 C C . SER A 1 121 ? 49.019 16.658 31.320 1.00 8.69 130 SER A C 1
ATOM 754 O O . SER A 1 121 ? 48.236 16.187 30.493 1.00 8.79 130 SER A O 1
ATOM 758 N N . ILE A 1 122 ? 48.863 16.522 32.632 1.00 9.51 131 ILE A N 1
ATOM 759 C CA . ILE A 1 122 ? 47.810 15.688 33.211 1.00 10.83 131 ILE A CA 1
ATOM 760 C C . ILE A 1 122 ? 47.117 16.438 34.342 1.00 11.17 131 ILE A C 1
ATOM 761 O O . ILE A 1 122 ? 47.754 17.178 35.087 1.00 11.23 131 ILE A O 1
ATOM 766 N N . LEU A 1 123 ? 45.805 16.251 34.453 1.00 12.05 132 LEU A N 1
ATOM 767 C CA . LEU A 1 123 ? 45.074 16.654 35.648 1.00 13.07 132 LEU A CA 1
ATOM 768 C C . LEU A 1 123 ? 44.566 15.397 36.333 1.00 13.62 132 LEU A C 1
ATOM 769 O O . LEU A 1 123 ? 43.882 14.581 35.710 1.00 13.65 132 LEU A O 1
ATOM 774 N N . THR A 1 124 ? 44.922 15.230 37.604 1.00 14.35 133 THR A N 1
ATOM 775 C CA . THR A 1 124 ? 44.464 14.079 38.380 1.00 15.17 133 THR A CA 1
ATOM 776 C C . THR A 1 124 ? 43.526 14.500 39.499 1.00 15.74 133 THR A C 1
ATOM 777 O O . THR A 1 124 ? 43.667 15.586 40.058 1.00 15.61 133 THR A O 1
ATOM 781 N N . ARG A 1 125 ? 42.566 13.628 39.805 1.00 16.65 134 ARG A N 1
ATOM 782 C CA . ARG A 1 125 ? 41.624 13.829 40.906 1.00 17.86 134 ARG A CA 1
ATOM 783 C C . ARG A 1 125 ? 41.572 12.563 41.761 1.00 18.20 134 ARG A C 1
ATOM 784 O O . ARG A 1 125 ? 41.660 11.455 41.233 1.00 18.20 134 ARG A O 1
ATOM 792 N N . THR A 1 126 ? 41.431 12.728 43.076 1.00 19.23 135 THR A N 1
ATOM 793 C CA . THR A 1 126 ? 41.281 11.579 43.978 1.00 20.02 135 THR A CA 1
ATOM 794 C C . THR A 1 126 ? 39.812 11.192 44.153 1.00 20.39 135 THR A C 1
ATOM 795 O O . THR A 1 126 ? 38.940 12.058 44.229 1.00 21.10 135 THR A O 1
ATOM 799 N N . GLY A 1 132 ? 41.033 20.064 45.439 1.00 20.80 141 GLY A N 1
ATOM 800 C CA . GLY A 1 132 ? 40.888 20.051 43.992 1.00 20.50 141 GLY A CA 1
ATOM 801 C C . GLY A 1 132 ? 41.808 19.050 43.315 1.00 20.16 141 GLY A C 1
ATOM 802 O O . GLY A 1 132 ? 42.195 18.046 43.917 1.00 20.67 141 GLY A O 1
ATOM 803 N N . GLY A 1 133 ? 42.155 19.323 42.059 1.00 19.60 142 GLY A N 1
ATOM 804 C CA . GLY A 1 133 ? 43.007 18.434 41.285 1.00 18.44 142 GLY A CA 1
ATOM 805 C C . GLY A 1 133 ? 44.485 18.773 41.367 1.00 17.51 142 GLY A C 1
ATOM 806 O O . GLY A 1 133 ? 44.860 19.835 41.868 1.00 17.96 142 GLY A O 1
ATOM 807 N N . LYS A 1 134 ? 45.325 17.860 40.881 1.00 16.34 143 LYS A N 1
ATOM 808 C CA . LYS A 1 134 ? 46.760 18.115 40.775 1.00 15.11 143 LYS A CA 1
ATOM 809 C C . LYS A 1 134 ? 47.136 18.323 39.316 1.00 13.92 143 LYS A C 1
ATOM 810 O O . LYS A 1 134 ? 46.695 17.581 38.439 1.00 13.41 143 LYS A O 1
ATOM 816 N N . HIS A 1 135 ? 47.947 19.346 39.072 1.00 12.77 144 HIS A N 1
ATOM 817 C CA . HIS A 1 135 ? 48.393 19.696 37.733 1.00 12.04 144 HIS A CA 1
ATOM 818 C C . HIS A 1 135 ? 49.794 19.141 37.540 1.00 11.47 144 HIS A C 1
ATOM 819 O O . HIS A 1 135 ? 50.741 19.621 38.152 1.00 11.22 144 HIS A O 1
ATOM 826 N N . GLN A 1 136 ? 49.905 18.111 36.707 1.00 10.76 145 GLN A N 1
ATOM 827 C CA . GLN A 1 136 ? 51.152 17.361 36.574 1.00 10.28 145 GLN A CA 1
ATOM 828 C C . GLN A 1 136 ? 51.720 17.430 35.162 1.00 10.09 145 GLN A C 1
ATOM 829 O O . GLN A 1 136 ? 50.977 17.469 34.183 1.00 10.62 145 GLN A O 1
ATOM 835 N N . LEU A 1 137 ? 53.045 17.458 35.068 1.00 9.29 146 LEU A N 1
ATOM 836 C CA . LEU A 1 137 ? 53.710 17.442 33.774 1.00 9.03 146 LEU A CA 1
ATOM 837 C C . LEU A 1 137 ? 54.799 16.382 33.777 1.00 8.22 146 LEU A C 1
ATOM 838 O O . LEU A 1 137 ? 55.645 16.347 34.677 1.00 8.36 146 LEU A O 1
ATOM 843 N N . VAL A 1 138 ? 54.764 15.521 32.765 1.00 7.43 147 VAL A N 1
ATOM 844 C CA . VAL A 1 138 ? 55.721 14.422 32.645 1.00 6.98 147 VAL A CA 1
ATOM 845 C C . VAL A 1 138 ? 56.579 14.618 31.398 1.00 6.79 147 VAL A C 1
ATOM 846 O O . VAL A 1 138 ? 56.059 14.904 30.321 1.00 6.84 147 VAL A O 1
ATOM 850 N N . THR A 1 139 ? 57.892 14.493 31.571 1.00 6.15 148 THR A N 1
ATOM 851 C CA . THR A 1 139 ? 58.841 14.462 30.464 1.00 6.29 148 THR A CA 1
ATOM 852 C C . THR A 1 139 ? 59.554 13.126 30.530 1.00 6.32 148 THR A C 1
ATOM 853 O O . THR A 1 139 ? 59.953 12.701 31.610 1.00 6.63 148 THR A O 1
ATOM 857 N N . ALA A 1 140 ? 59.721 12.461 29.388 1.00 5.87 149 ALA A N 1
ATOM 858 C CA . ALA A 1 140 ? 60.409 11.170 29.388 1.00 6.04 149 ALA A CA 1
ATOM 859 C C . ALA A 1 140 ? 61.235 10.940 28.139 1.00 6.06 149 ALA A C 1
ATOM 860 O O . ALA A 1 140 ? 60.887 11.398 27.048 1.00 6.08 149 ALA A O 1
ATOM 862 N N . THR A 1 141 ? 62.348 10.235 28.320 1.00 6.08 150 THR A N 1
ATOM 863 C CA . THR A 1 141 ? 63.228 9.887 27.218 1.00 6.55 150 THR A CA 1
ATOM 864 C C . THR A 1 141 ? 63.972 8.598 27.553 1.00 6.73 150 THR A C 1
ATOM 865 O O . THR A 1 141 ? 64.015 8.184 28.712 1.00 7.10 150 THR A O 1
ATOM 869 N N . VAL A 1 142 ? 64.534 7.961 26.532 1.00 6.98 151 VAL A N 1
ATOM 870 C CA . VAL A 1 142 ? 65.282 6.718 26.711 1.00 7.62 151 VAL A CA 1
ATOM 871 C C . VAL A 1 142 ? 66.690 6.904 26.160 1.00 7.82 151 VAL A C 1
ATOM 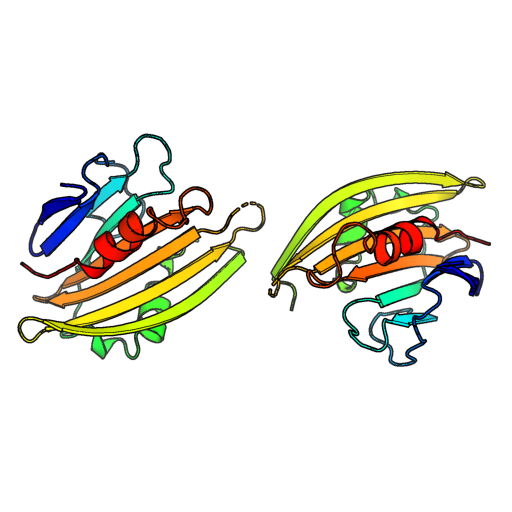872 O O . VAL A 1 142 ? 66.857 7.427 25.052 1.00 8.47 151 VAL A O 1
ATOM 876 N N . ASN A 1 143 ? 67.695 6.484 26.932 1.00 8.50 152 ASN A N 1
ATOM 877 C CA . ASN A 1 143 ? 69.085 6.475 26.469 1.00 9.29 152 ASN A CA 1
ATOM 878 C C . ASN A 1 143 ? 69.927 5.463 27.222 1.00 9.35 152 ASN A C 1
ATOM 879 O O . ASN A 1 143 ? 69.763 5.300 28.432 1.00 9.14 152 ASN A O 1
ATOM 884 N N . ASP A 1 144 ? 70.834 4.798 26.503 1.00 9.70 153 ASP A N 1
ATOM 885 C CA . ASP A 1 144 ? 71.872 3.965 27.118 1.00 9.92 153 ASP A CA 1
ATOM 886 C C . ASP A 1 144 ? 71.287 2.920 28.084 1.00 9.38 153 ASP A C 1
ATOM 887 O O . ASP A 1 144 ? 71.797 2.720 29.190 1.00 9.37 153 ASP A O 1
ATOM 892 N N . GLY A 1 145 ? 70.205 2.270 27.657 1.00 9.00 154 GLY A N 1
ATOM 893 C CA . GLY A 1 145 ? 69.568 1.221 28.440 1.00 8.63 154 GLY A CA 1
ATOM 894 C C . GLY A 1 145 ? 68.796 1.713 29.653 1.00 8.52 154 GLY A C 1
ATOM 895 O O . GLY A 1 145 ? 68.496 0.935 30.561 1.00 8.73 154 GLY A O 1
ATOM 896 N N . LYS A 1 146 ? 68.468 3.001 29.668 1.00 7.80 155 LYS A N 1
ATOM 897 C CA . LYS A 1 146 ? 67.766 3.597 30.801 1.00 7.57 155 LYS A CA 1
ATOM 898 C C . LYS A 1 146 ? 66.561 4.416 30.363 1.00 7.06 155 LYS A C 1
ATOM 899 O O . LYS A 1 146 ? 66.602 5.102 29.336 1.00 7.26 155 LYS A O 1
ATOM 905 N N . LEU A 1 147 ? 65.489 4.321 31.150 1.00 6.29 156 LEU A N 1
ATOM 906 C CA . LEU A 1 147 ? 64.318 5.173 30.989 1.00 6.14 156 LEU A CA 1
ATOM 907 C C . LEU A 1 147 ? 64.406 6.313 32.001 1.00 6.01 156 LEU A C 1
ATOM 908 O O . LEU A 1 147 ? 64.545 6.073 33.205 1.00 6.23 156 LEU A O 1
ATOM 913 N N . TYR A 1 148 ? 64.340 7.543 31.495 1.00 5.92 157 TYR A N 1
ATOM 914 C CA . TYR A 1 148 ? 64.396 8.751 32.321 1.00 5.74 157 TYR A CA 1
ATOM 915 C C . TYR A 1 148 ? 63.021 9.397 32.373 1.00 5.77 157 TYR A C 1
ATOM 916 O O . TYR A 1 148 ? 62.427 9.687 31.331 1.00 6.07 157 TYR A O 1
ATOM 925 N N . ILE A 1 149 ? 62.519 9.611 33.587 1.00 5.59 158 ILE A N 1
ATOM 926 C CA . ILE A 1 149 ? 61.243 10.289 33.776 1.00 5.93 158 ILE A CA 1
ATOM 927 C C . ILE A 1 149 ? 61.414 11.477 34.704 1.00 5.59 158 ILE A C 1
ATOM 928 O O . ILE A 1 149 ? 61.951 11.339 35.804 1.00 6.08 158 ILE A O 1
ATOM 933 N N . CYS A 1 150 ? 60.935 12.635 34.258 1.00 5.52 159 CYS A N 1
ATOM 934 C CA . CYS A 1 150 ? 60.847 13.809 35.113 1.00 5.36 159 CYS A CA 1
ATOM 935 C C . CYS A 1 150 ? 59.381 14.179 35.272 1.00 5.50 159 CYS A C 1
ATOM 936 O O . CYS A 1 150 ? 58.659 14.311 34.287 1.00 5.59 159 CYS A O 1
ATOM 939 N N . LYS A 1 151 ? 58.930 14.327 36.513 1.00 5.36 160 LYS A N 1
ATOM 940 C CA . LYS A 1 151 ? 57.545 14.720 36.747 1.00 5.74 160 LYS A CA 1
ATOM 941 C C . LYS A 1 151 ? 57.488 15.857 37.749 1.00 5.76 160 LYS A C 1
ATOM 942 O O . LYS A 1 151 ? 58.038 15.749 38.844 1.00 5.90 160 LYS A O 1
ATOM 948 N N . ALA A 1 152 ? 56.821 16.944 37.361 1.00 6.25 161 ALA A N 1
ATOM 949 C CA . ALA A 1 152 ? 56.579 18.065 38.264 1.00 6.53 161 ALA A CA 1
ATOM 950 C C . ALA A 1 152 ? 55.077 18.254 38.434 1.00 6.84 161 ALA A C 1
ATOM 951 O O . ALA A 1 152 ? 54.299 17.904 37.546 1.00 6.77 161 ALA A O 1
ATOM 953 N N . GLN A 1 153 ? 54.674 18.780 39.588 1.00 7.21 162 GLN A N 1
ATOM 954 C CA . GLN A 1 153 ? 53.259 18.939 39.897 1.00 8.06 162 GLN A CA 1
ATOM 955 C C . GLN A 1 153 ? 53.019 20.095 40.860 1.00 7.99 162 GLN A C 1
ATOM 956 O O . GLN A 1 153 ? 53.930 20.533 41.565 1.00 8.30 162 GLN A O 1
ATOM 962 N N . ALA A 1 154 ? 51.785 20.592 40.860 1.00 8.46 163 ALA A N 1
ATOM 963 C CA . ALA A 1 154 ? 51.313 21.567 41.845 1.00 8.72 163 ALA A CA 1
ATOM 964 C C . ALA A 1 154 ? 49.820 21.382 42.029 1.00 9.17 163 ALA A C 1
ATOM 965 O O . ALA A 1 154 ? 49.121 20.951 41.105 1.00 9.40 163 ALA A O 1
ATOM 967 N N . GLY A 1 155 ? 49.341 21.716 43.225 1.00 9.53 164 GLY A N 1
ATOM 968 C CA . GLY A 1 155 ? 47.914 21.780 43.493 1.00 10.12 164 GLY A CA 1
ATOM 969 C C . GLY A 1 155 ? 47.317 23.122 43.097 1.00 10.65 164 GLY A C 1
ATOM 970 O O . GLY A 1 155 ? 48.039 24.049 42.720 1.00 10.43 164 GLY A O 1
ATOM 971 N N . ASP A 1 156 ? 45.993 23.227 43.205 1.00 11.31 165 ASP A N 1
ATOM 972 C CA . ASP A 1 156 ? 45.259 24.437 42.816 1.00 11.73 165 ASP A CA 1
ATOM 973 C C . ASP A 1 156 ? 45.814 25.726 43.426 1.00 11.55 165 ASP A C 1
ATOM 974 O O . ASP A 1 156 ? 45.879 26.755 42.750 1.00 11.15 165 ASP A O 1
ATOM 979 N N . LYS A 1 157 ? 46.209 25.660 44.698 1.00 11.41 166 LYS A N 1
ATOM 980 C CA . LYS A 1 157 ? 46.691 26.833 45.431 1.00 11.38 166 LYS A CA 1
ATOM 981 C C . LYS A 1 157 ? 47.957 27.429 44.815 1.00 10.76 166 LYS A C 1
ATOM 982 O O . LYS A 1 157 ? 48.288 28.590 45.062 1.00 10.66 166 LYS A O 1
ATOM 988 N N . ARG A 1 158 ? 48.662 26.630 44.015 1.00 10.33 167 ARG A N 1
ATOM 989 C CA . ARG A 1 158 ? 49.882 27.090 43.356 1.00 9.75 167 ARG A CA 1
ATOM 990 C C . ARG A 1 158 ? 49.799 26.972 41.831 1.00 10.05 167 ARG A C 1
ATOM 991 O O . ARG A 1 158 ? 50.816 26.959 41.127 1.00 9.91 167 ARG A O 1
ATOM 999 N N . TRP A 1 159 ? 48.566 26.904 41.337 1.00 10.25 168 TRP A N 1
ATOM 1000 C CA . TRP A 1 159 ? 48.300 26.889 39.905 1.00 11.01 168 TRP A CA 1
ATOM 1001 C C . TRP A 1 159 ? 47.609 28.194 39.527 1.00 11.43 168 TRP A C 1
ATOM 1002 O O . TRP A 1 159 ? 46.383 28.268 39.395 1.00 11.96 168 TRP A O 1
ATOM 1013 N N . PHE A 1 160 ? 48.419 29.234 39.386 1.00 12.00 169 PHE A N 1
ATOM 1014 C CA . PHE A 1 160 ? 47.938 30.566 39.052 1.00 12.45 169 PHE A CA 1
ATOM 1015 C C . PHE A 1 160 ? 48.991 31.278 38.219 1.00 12.93 169 PHE A C 1
ATOM 1016 O O . PHE A 1 160 ? 50.165 30.887 38.222 1.00 13.01 169 PHE A O 1
ATOM 1024 N N . LYS A 1 161 ? 48.569 32.318 37.505 1.00 13.71 170 LYS A N 1
ATOM 1025 C CA . LYS A 1 161 ? 49.467 33.073 36.640 1.00 14.50 170 LYS A CA 1
ATOM 1026 C C . LYS A 1 161 ? 50.648 33.630 37.433 1.00 14.39 170 LYS A C 1
ATOM 1027 O O . LYS A 1 161 ? 50.469 34.366 38.412 1.00 15.02 170 LYS A O 1
ATOM 1033 N N . GLY A 1 162 ? 51.852 33.256 37.007 1.00 14.16 171 GLY A N 1
ATOM 1034 C CA . GLY A 1 162 ? 53.072 33.646 37.688 1.00 13.83 171 GLY A CA 1
ATOM 1035 C C . GLY A 1 162 ? 53.752 32.498 38.412 1.00 13.27 171 GLY A C 1
ATOM 1036 O O . GLY A 1 162 ? 54.943 32.586 38.731 1.00 13.96 171 GLY A O 1
ATOM 1037 N N . ALA A 1 163 ? 53.004 31.427 38.675 1.00 12.49 172 ALA A N 1
ATOM 1038 C CA . ALA A 1 163 ? 53.534 30.271 39.401 1.00 11.59 172 ALA A CA 1
ATOM 1039 C C . ALA A 1 163 ? 53.544 28.985 38.583 1.00 11.01 172 ALA A C 1
ATOM 1040 O O . ALA A 1 163 ? 54.192 28.008 38.964 1.00 10.42 172 ALA A O 1
ATOM 1042 N N . LYS A 1 164 ? 52.839 28.979 37.456 1.00 10.40 173 LYS A N 1
ATOM 1043 C CA . LYS A 1 164 ? 52.754 27.773 36.633 1.00 9.92 173 LYS A CA 1
ATOM 1044 C C . LYS A 1 164 ? 54.123 27.316 36.128 1.00 9.59 173 LYS A C 1
ATOM 1045 O O . LYS A 1 164 ? 54.353 26.112 35.936 1.00 9.05 173 LYS A O 1
ATOM 1051 N N . LYS A 1 165 ? 55.034 28.270 35.939 1.00 9.34 174 LYS A N 1
ATOM 1052 C CA . LYS A 1 165 ? 56.381 27.969 35.453 1.00 9.50 174 LYS A CA 1
ATOM 1053 C C . LYS A 1 165 ? 57.131 27.007 36.367 1.00 9.40 174 LYS A C 1
ATOM 1054 O O . LYS A 1 165 ? 58.012 26.287 35.910 1.00 9.16 174 LYS A O 1
ATOM 1060 N N . PHE A 1 166 ? 56.788 26.998 37.654 1.00 9.07 175 PHE A N 1
ATOM 1061 C CA . PHE A 1 166 ? 57.466 26.105 38.595 1.00 9.03 175 PHE A CA 1
ATOM 1062 C C . PHE A 1 166 ? 57.136 24.634 38.351 1.00 8.73 175 PHE A C 1
ATOM 1063 O O . PHE A 1 166 ? 57.867 23.747 38.799 1.00 8.22 175 PHE A O 1
ATOM 1071 N N . VAL A 1 167 ? 56.039 24.386 37.634 1.00 8.40 176 VAL A N 1
ATOM 1072 C CA . VAL A 1 167 ? 55.723 23.058 37.117 1.00 8.40 176 VAL A CA 1
ATOM 1073 C C . VAL A 1 167 ? 56.227 22.940 35.678 1.00 8.32 176 VAL A C 1
ATOM 1074 O O . VAL A 1 167 ? 56.962 22.004 35.337 1.00 7.96 176 VAL A O 1
ATOM 1078 N N . GLU A 1 168 ? 55.851 23.916 34.852 1.00 8.20 177 GLU A N 1
ATOM 1079 C CA . GLU A 1 168 ? 56.024 23.817 33.402 1.00 8.35 177 GLU A CA 1
ATOM 1080 C C . GLU A 1 168 ? 57.463 23.948 32.924 1.00 8.12 177 GLU A C 1
ATOM 1081 O O . GLU A 1 168 ? 57.929 23.121 32.133 1.00 8.35 177 GLU A O 1
ATOM 1087 N N . ASN A 1 169 ? 58.166 24.978 33.386 1.00 8.07 178 ASN A N 1
ATOM 1088 C CA . ASN A 1 169 ? 59.568 25.157 33.000 1.00 7.83 178 ASN A CA 1
ATOM 1089 C C . ASN A 1 169 ? 60.422 24.038 33.570 1.00 7.59 178 ASN A C 1
ATOM 1090 O O . ASN A 1 169 ? 61.264 23.474 32.877 1.00 7.88 178 ASN A O 1
ATOM 1095 N N . THR A 1 170 ? 60.174 23.716 34.835 1.00 7.07 179 THR A N 1
ATOM 1096 C CA . THR A 1 170 ? 60.853 22.618 35.513 1.00 6.81 179 THR A CA 1
ATOM 1097 C C . THR A 1 170 ? 60.844 21.342 34.672 1.00 6.83 179 THR A C 1
ATOM 1098 O O . THR A 1 170 ? 61.907 20.828 34.311 1.00 6.57 179 THR A O 1
ATOM 1102 N N . ALA A 1 171 ? 59.651 20.850 34.341 1.00 6.63 180 ALA A N 1
ATOM 1103 C CA . ALA A 1 171 ? 59.528 19.578 33.631 1.00 6.77 180 ALA A CA 1
ATOM 1104 C C . ALA A 1 171 ? 60.037 19.653 32.188 1.00 6.66 180 ALA A C 1
ATOM 1105 O O . ALA A 1 171 ? 60.769 18.768 31.745 1.00 6.07 180 ALA A O 1
ATOM 1107 N N . THR A 1 172 ? 59.687 20.714 31.462 1.00 7.15 181 THR A N 1
ATOM 1108 C CA . THR A 1 172 ? 60.088 20.784 30.053 1.00 7.26 181 THR A CA 1
ATOM 1109 C C . THR A 1 172 ? 61.579 21.075 29.878 1.00 7.59 181 THR A C 1
ATOM 1110 O O . T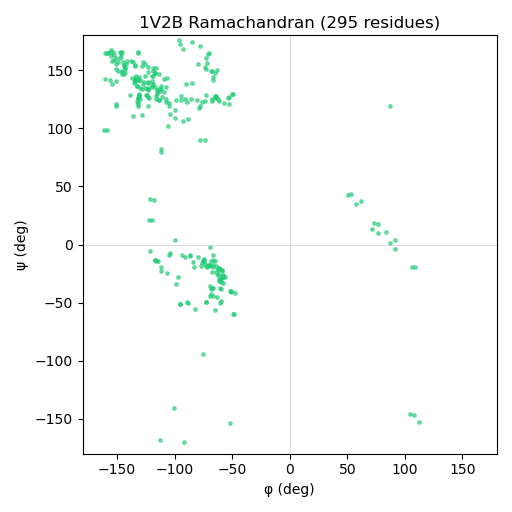HR A 1 172 ? 62.123 20.850 28.796 1.00 7.98 181 THR A O 1
ATOM 1114 N N . SER A 1 173 ? 62.233 21.559 30.936 1.00 7.46 182 SER A N 1
ATOM 1115 C CA . SER A 1 173 ? 63.675 21.83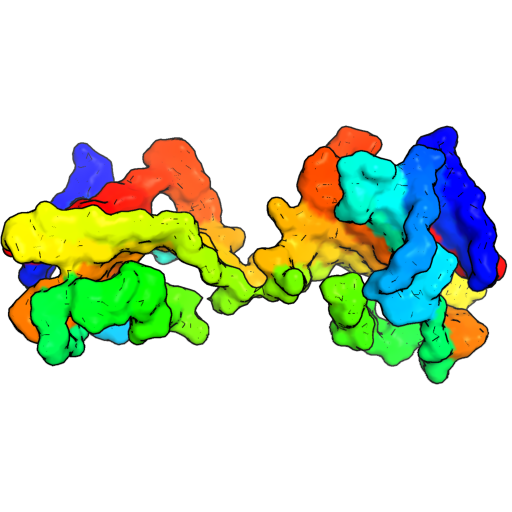3 30.908 1.00 7.32 182 SER A CA 1
ATOM 1116 C C . SER A 1 173 ? 64.511 20.554 30.966 1.00 7.60 182 SER A C 1
ATOM 1117 O O . SER A 1 173 ? 65.714 20.587 30.692 1.00 7.85 182 SER A O 1
ATOM 1120 N N . PHE A 1 174 ? 63.878 19.440 31.327 1.00 7.42 183 PHE A N 1
ATOM 1121 C CA . PHE A 1 174 ? 64.600 18.182 31.530 1.00 7.73 183 PHE A CA 1
ATOM 1122 C C . PHE A 1 174 ? 65.279 17.707 30.253 1.00 8.23 183 PHE A C 1
ATOM 1123 O O . PHE A 1 174 ? 64.628 17.545 29.221 1.00 8.49 183 PHE A O 1
ATOM 1131 N N . SER A 1 175 ? 66.588 17.473 30.344 1.00 8.50 184 SER A N 1
ATOM 1132 C CA . SER A 1 175 ? 67.397 17.115 29.183 1.00 9.09 184 SER A CA 1
ATOM 1133 C C . SER A 1 175 ? 68.476 16.121 29.573 1.00 9.45 184 SER A C 1
ATOM 1134 O O . SER A 1 175 ? 69.002 16.178 30.677 1.00 9.32 184 SER A O 1
ATOM 1138 N N . LEU A 1 176 ? 68.812 15.215 28.659 1.00 9.89 185 LEU A N 1
ATOM 1139 C CA . LEU A 1 176 ? 69.985 14.377 28.854 1.00 10.81 185 LEU A CA 1
ATOM 1140 C C . LEU A 1 176 ? 71.224 15.259 28.776 1.00 11.71 185 LEU A C 1
ATOM 1141 O O . LEU A 1 176 ? 71.235 16.272 28.071 1.00 12.01 185 LEU A O 1
ATOM 1146 N N . ALA A 1 177 ? 72.259 14.876 29.515 1.00 12.95 186 ALA A N 1
ATOM 1147 C CA . ALA A 1 177 ? 73.496 15.646 29.572 1.00 14.59 186 ALA A CA 1
ATOM 1148 C C . ALA A 1 177 ? 74.690 14.708 29.668 1.00 15.58 186 ALA A C 1
ATOM 1149 O O . ALA A 1 177 ? 74.554 13.556 30.079 1.00 16.52 186 ALA A O 1
ATOM 1152 N N . THR B 1 7 ? 6.104 31.156 40.893 1.00 20.20 16 THR B N 1
ATOM 1153 C CA . THR B 1 7 ? 5.715 30.553 39.579 1.00 19.77 16 THR B CA 1
ATOM 1154 C C . THR B 1 7 ? 6.870 29.799 38.924 1.00 18.57 16 THR B C 1
ATOM 1155 O O . THR B 1 7 ? 6.727 29.280 37.811 1.00 18.85 16 THR B O 1
ATOM 1159 N N . ASP B 1 8 ? 8.011 29.746 39.610 1.00 17.24 17 ASP B N 1
ATOM 1160 C CA . ASP B 1 8 ? 9.188 29.053 39.091 1.00 15.68 17 ASP B CA 1
ATOM 1161 C C . ASP B 1 8 ? 9.014 27.535 39.123 1.00 14.20 17 ASP B C 1
ATOM 1162 O O . ASP B 1 8 ? 9.718 26.813 38.418 1.00 13.46 17 ASP B O 1
ATOM 1167 N N . PHE B 1 9 ? 8.076 27.066 39.946 1.00 12.89 18 PHE B N 1
ATOM 1168 C CA . PHE B 1 9 ? 7.732 25.644 40.017 1.00 11.60 18 PHE B CA 1
ATOM 1169 C C . PHE B 1 9 ? 6.238 25.433 39.845 1.00 11.34 18 PHE B C 1
ATOM 1170 O O . PHE B 1 9 ? 5.435 26.339 40.084 1.00 11.44 18 PHE B O 1
ATOM 1178 N N . GLN B 1 10 ? 5.880 24.225 39.425 1.00 10.91 19 GLN B N 1
ATOM 1179 C CA . GLN B 1 10 ? 4.490 23.790 39.402 1.00 10.99 19 GLN B CA 1
ATOM 1180 C C . GLN B 1 10 ? 4.362 22.476 40.154 1.00 10.41 19 GLN B C 1
ATOM 1181 O O . GLN B 1 10 ? 5.230 21.608 40.050 1.00 10.25 19 GLN B O 1
ATOM 1187 N N . THR B 1 11 ? 3.282 22.337 40.917 1.00 9.77 20 THR B N 1
ATOM 1188 C CA . THR B 1 11 ? 3.019 21.108 41.654 1.00 9.55 20 THR B CA 1
ATOM 1189 C C . THR B 1 11 ? 2.590 20.015 40.691 1.00 9.06 20 THR B C 1
ATOM 1190 O O . THR B 1 11 ? 1.697 20.216 39.864 1.00 9.23 20 THR B O 1
ATOM 1194 N N . TYR B 1 12 ? 3.247 18.867 40.795 1.00 8.60 21 TYR B N 1
ATOM 1195 C CA . TYR B 1 12 ? 2.848 17.679 40.060 1.00 8.31 21 TYR B CA 1
ATOM 1196 C C . TYR B 1 12 ? 2.317 16.654 41.050 1.00 7.97 21 TYR B C 1
ATOM 1197 O O . TYR B 1 12 ? 2.990 16.321 42.028 1.00 7.62 21 TYR B O 1
ATOM 1206 N N . ASN B 1 13 ? 1.105 16.169 40.789 1.00 7.54 22 ASN B N 1
ATOM 1207 C CA . ASN B 1 13 ? 0.467 15.158 41.623 1.00 8.12 22 ASN B CA 1
ATOM 1208 C C . ASN B 1 13 ? 0.477 13.803 40.927 1.00 8.10 22 ASN B C 1
ATOM 1209 O O . ASN B 1 13 ? -0.306 13.554 40.004 1.00 8.80 22 ASN B O 1
ATOM 1214 N N . GLY B 1 14 ? 1.396 12.938 41.350 1.00 8.05 23 GLY B N 1
ATOM 1215 C CA . GLY B 1 14 ? 1.521 11.617 40.764 1.00 8.45 23 GLY B CA 1
ATOM 1216 C C . GLY B 1 14 ? 0.713 10.563 41.490 1.00 8.61 23 GLY B C 1
ATOM 1217 O O . GLY B 1 14 ? -0.111 10.875 42.350 1.00 8.69 23 GLY B O 1
ATOM 1218 N N . ASP B 1 15 ? 0.957 9.308 41.130 1.00 8.99 24 ASP B N 1
ATOM 1219 C CA . ASP B 1 15 ? 0.294 8.180 41.759 1.00 9.80 24 ASP B CA 1
ATOM 1220 C C . ASP B 1 15 ? 0.857 7.956 43.163 1.00 9.36 24 ASP B C 1
ATOM 1221 O O . ASP B 1 15 ? 1.833 7.220 43.349 1.00 9.76 24 ASP B O 1
ATOM 1226 N N . GLY B 1 16 ? 0.237 8.614 44.141 1.00 9.09 25 GLY B N 1
ATOM 1227 C CA . GLY B 1 16 ? 0.593 8.441 45.540 1.00 8.60 25 GLY B CA 1
ATOM 1228 C C . GLY B 1 16 ? 1.642 9.410 46.059 1.00 8.14 25 GLY B C 1
ATOM 1229 O O . GLY B 1 16 ? 2.062 9.304 47.210 1.00 8.48 25 GLY B O 1
ATOM 1230 N N . PHE B 1 17 ? 2.058 10.355 45.217 1.00 8.07 26 PHE B N 1
ATOM 1231 C CA . PHE B 1 17 ? 3.109 11.310 45.574 1.00 7.74 26 PHE B CA 1
ATOM 1232 C C . PHE B 1 17 ? 2.866 12.672 44.936 1.00 7.85 26 PHE B C 1
ATOM 1233 O O . PHE B 1 17 ? 2.069 12.799 44.014 1.00 8.15 26 PHE B O 1
ATOM 1241 N N . LYS B 1 18 ? 3.578 13.680 45.430 1.00 7.73 27 LYS B N 1
ATOM 1242 C CA . LYS B 1 18 ? 3.585 14.997 44.803 1.00 7.94 27 LYS B CA 1
ATOM 1243 C C . LYS B 1 18 ? 4.961 15.621 44.934 1.00 7.39 27 LYS B C 1
ATOM 1244 O O . LYS B 1 18 ? 5.740 15.246 45.807 1.00 7.18 27 LYS B O 1
ATOM 1250 N N . LEU B 1 19 ? 5.257 16.565 44.048 1.00 7.02 28 LEU B N 1
ATOM 1251 C CA . LEU B 1 19 ? 6.506 17.317 44.119 1.00 6.64 28 LEU B CA 1
ATOM 1252 C C . LEU B 1 19 ? 6.387 18.613 43.333 1.00 6.57 28 LEU B C 1
ATOM 1253 O O . LEU B 1 19 ? 5.467 18.779 42.527 1.00 6.70 28 LEU B O 1
ATOM 1258 N N . GLN B 1 20 ? 7.327 19.523 43.577 1.00 6.62 29 GLN B N 1
ATOM 1259 C CA . GLN B 1 20 ? 7.442 20.751 42.796 1.00 6.86 29 GLN B CA 1
ATOM 1260 C C . GLN B 1 20 ? 8.394 20.485 41.639 1.00 7.09 29 GLN B C 1
ATOM 1261 O O . GLN B 1 20 ? 9.507 20.012 41.857 1.00 7.22 29 GLN B O 1
ATOM 1267 N N . ILE B 1 21 ? 7.938 20.753 40.417 1.00 7.19 30 ILE B N 1
ATOM 1268 C CA . ILE B 1 21 ? 8.761 20.574 39.221 1.00 7.38 30 ILE B CA 1
ATOM 1269 C C . ILE B 1 21 ? 9.029 21.944 38.594 1.00 7.41 30 ILE B C 1
ATOM 1270 O O . ILE B 1 21 ? 8.099 22.746 38.461 1.00 7.44 30 ILE B O 1
ATOM 1275 N N . PRO B 1 22 ? 10.278 22.225 38.210 1.00 7.38 31 PRO B N 1
ATOM 1276 C CA . PRO B 1 22 ? 10.591 23.492 37.533 1.00 7.69 31 PRO B CA 1
ATOM 1277 C C . PRO B 1 22 ? 9.615 23.723 36.382 1.00 7.94 31 PRO B C 1
ATOM 1278 O O . PRO B 1 22 ? 9.411 22.823 35.561 1.00 7.95 31 PRO B O 1
ATOM 1282 N N . SER B 1 23 ? 9.015 24.911 36.333 1.00 8.30 32 SER B N 1
ATOM 1283 C CA . SER B 1 23 ? 7.853 25.150 35.472 1.00 9.02 32 SER B CA 1
ATOM 1284 C C . SER B 1 23 ? 8.122 24.980 33.977 1.00 9.32 32 SER B C 1
ATOM 1285 O O . SER B 1 23 ? 7.200 24.682 33.218 1.00 10.14 32 SER B O 1
ATOM 1289 N N . LYS B 1 24 ? 9.373 25.169 33.567 1.00 9.51 33 LYS B N 1
ATOM 1290 C CA . LYS B 1 24 ? 9.731 25.136 32.147 1.00 9.67 33 LYS B CA 1
ATOM 1291 C C . LYS B 1 24 ? 10.142 23.747 31.659 1.00 9.42 33 LYS B C 1
ATOM 1292 O O . LYS B 1 24 ? 10.266 23.526 30.453 1.00 9.80 33 LYS B O 1
ATOM 1298 N N . TRP B 1 25 ? 10.332 22.812 32.588 1.00 8.95 34 TRP B N 1
ATOM 1299 C CA . TRP B 1 25 ? 10.786 21.471 32.222 1.00 8.43 34 TRP B CA 1
ATOM 1300 C C . TRP B 1 25 ? 9.677 20.670 31.543 1.00 8.85 34 TRP B C 1
ATOM 1301 O O . TRP B 1 25 ? 8.489 20.895 31.799 1.00 9.04 34 TRP B O 1
ATOM 1312 N N . ASN B 1 26 ? 10.095 19.750 30.677 1.00 9.28 35 ASN B N 1
ATOM 1313 C CA . ASN B 1 26 ? 9.205 18.935 29.859 1.00 9.99 35 ASN B CA 1
ATOM 1314 C C . ASN B 1 26 ? 9.335 17.457 30.191 1.00 9.74 35 ASN B C 1
ATOM 1315 O O . ASN B 1 26 ? 10.424 16.998 30.545 1.00 8.81 35 ASN B O 1
ATOM 1320 N N . PRO B 1 27 ? 8.242 16.705 30.068 1.00 9.81 36 PRO B N 1
ATOM 1321 C CA . PRO B 1 27 ? 8.300 15.253 30.275 1.00 10.05 36 PRO B CA 1
ATOM 1322 C C . PRO B 1 27 ? 9.162 14.532 29.234 1.00 10.28 36 PRO B C 1
ATOM 1323 O O . PRO B 1 27 ? 9.257 14.970 28.083 1.00 10.50 36 PRO B O 1
ATOM 1327 N N . ASN B 1 28 ? 9.802 13.447 29.661 1.00 10.37 37 ASN B N 1
ATOM 1328 C CA . ASN B 1 28 ? 10.554 12.566 28.768 1.00 10.83 37 ASN B CA 1
ATOM 1329 C C . ASN B 1 28 ? 10.134 11.130 29.074 1.00 11.08 37 ASN B C 1
ATOM 1330 O O . ASN B 1 28 ? 10.293 10.660 30.202 1.00 11.33 37 ASN B O 1
ATOM 1335 N N . LYS B 1 29 ? 9.578 10.449 28.073 1.00 11.28 38 LYS B N 1
ATOM 1336 C CA . LYS B 1 29 ? 9.057 9.093 28.262 1.00 11.68 38 LYS B CA 1
ATOM 1337 C C . LYS B 1 29 ? 10.139 8.013 28.363 1.00 11.66 38 LYS B C 1
ATOM 1338 O O . LYS B 1 29 ? 9.853 6.890 28.785 1.00 11.59 38 LYS B O 1
ATOM 1341 N N . GLU B 1 30 ? 11.369 8.349 27.979 1.00 11.90 39 GLU B N 1
ATOM 1342 C CA . GLU B 1 30 ? 12.463 7.377 27.962 1.00 12.49 39 GLU B CA 1
ATOM 1343 C C . GLU B 1 30 ? 12.829 6.940 29.380 1.00 11.92 39 GLU B C 1
ATOM 1344 O O . GLU B 1 30 ? 13.095 7.772 30.249 1.00 11.36 39 GLU B O 1
ATOM 1350 N N . VAL B 1 31 ? 12.814 5.627 29.604 1.00 11.58 40 VAL B N 1
ATOM 1351 C CA . VAL B 1 31 ? 13.059 5.060 30.929 1.00 11.54 40 VAL B CA 1
ATOM 1352 C C . VAL B 1 31 ? 14.548 4.804 31.158 1.00 11.67 40 VAL B C 1
ATOM 1353 O O . VAL B 1 31 ? 15.196 4.073 30.396 1.00 12.12 40 VAL B O 1
ATOM 1357 N N . GLU B 1 32 ? 15.073 5.417 32.217 1.00 11.69 41 GLU B N 1
ATOM 1358 C CA . GLU B 1 32 ? 16.486 5.349 32.567 1.00 11.61 41 GLU B CA 1
ATOM 1359 C C . GLU B 1 32 ? 16.759 4.567 33.856 1.00 11.47 41 GLU B C 1
ATOM 1360 O O . GLU B 1 32 ? 17.889 4.140 34.092 1.00 11.88 41 GLU B O 1
ATOM 1362 N N . TYR B 1 33 ? 15.734 4.402 34.690 1.00 10.91 42 TYR B N 1
ATOM 1363 C CA . TYR B 1 33 ? 15.886 3.753 35.995 1.00 10.40 42 TYR B CA 1
ATOM 1364 C C . TYR B 1 33 ? 14.784 2.725 36.225 1.00 9.76 42 TYR B C 1
ATOM 1365 O O . TYR B 1 33 ? 13.648 2.934 35.804 1.00 9.08 42 TYR B O 1
ATOM 1374 N N . PRO B 1 34 ? 15.098 1.618 36.897 1.00 9.54 43 PRO B N 1
ATOM 1375 C CA . PRO B 1 34 ? 14.071 0.616 37.194 1.00 9.19 43 PRO B CA 1
ATOM 1376 C C . PRO B 1 34 ? 13.007 1.179 38.135 1.00 8.90 43 PRO B C 1
ATOM 1377 O O . PRO B 1 34 ? 13.334 1.733 39.192 1.00 9.21 43 PRO B O 1
ATOM 1381 N N . GLY B 1 35 ? 11.747 1.062 37.723 1.00 8.26 44 GLY B N 1
ATOM 1382 C CA . GLY B 1 35 ? 10.632 1.595 38.487 1.00 7.96 44 GLY B CA 1
ATOM 1383 C C . GLY B 1 35 ? 10.231 3.013 38.116 1.00 7.38 44 GLY B C 1
ATOM 1384 O O . GLY B 1 35 ? 9.256 3.529 38.650 1.00 7.29 44 GLY B O 1
ATOM 1385 N N . GLN B 1 36 ? 10.969 3.647 37.205 1.00 7.24 45 GLN B N 1
ATOM 1386 C CA . GLN B 1 36 ? 10.677 5.033 36.811 1.00 7.16 45 GLN B CA 1
ATOM 1387 C C . GLN B 1 36 ? 9.223 5.222 36.372 1.00 7.20 45 GLN B C 1
ATOM 1388 O O . GLN B 1 36 ? 8.752 4.512 35.477 1.00 7.67 45 GLN B O 1
ATOM 1394 N N . VAL B 1 37 ? 8.539 6.188 36.993 1.00 7.20 46 VAL B N 1
ATOM 1395 C CA . VAL B 1 37 ? 7.157 6.546 36.636 1.00 7.13 46 VAL B CA 1
ATOM 1396 C C . VAL B 1 37 ? 7.029 7.975 36.092 1.00 7.16 46 VAL B C 1
ATOM 1397 O O . VAL B 1 37 ? 5.996 8.343 35.515 1.00 7.53 46 VAL B O 1
ATOM 1401 N N . LEU B 1 38 ? 8.079 8.771 36.287 1.00 6.76 47 LEU B N 1
ATOM 1402 C CA . LEU B 1 38 ? 8.087 10.177 35.901 1.00 6.42 47 LEU B CA 1
ATOM 1403 C C . LEU B 1 38 ? 9.497 10.633 35.568 1.00 6.14 47 LEU B C 1
ATOM 1404 O O . LEU B 1 38 ? 10.451 10.254 36.241 1.00 6.01 47 LEU B O 1
ATOM 1409 N N . ARG B 1 39 ? 9.610 11.461 34.535 1.00 6.04 48 ARG B N 1
ATOM 1410 C CA . ARG B 1 39 ? 10.873 12.098 34.185 1.00 6.25 48 ARG B CA 1
ATOM 1411 C C . ARG B 1 39 ? 10.582 13.435 33.518 1.00 6.15 48 ARG B C 1
ATOM 1412 O O . ARG B 1 39 ? 9.880 13.487 32.511 1.00 6.30 48 ARG B O 1
ATOM 1420 N N . PHE B 1 40 ? 11.098 14.513 34.107 1.00 6.10 49 PHE B N 1
ATOM 1421 C CA . PHE B 1 40 ? 10.995 15.848 33.525 1.00 6.35 49 PHE B CA 1
ATOM 1422 C C . PHE B 1 40 ? 12.395 16.400 33.370 1.00 6.14 49 PHE B C 1
ATOM 1423 O O . PHE B 1 40 ? 13.269 16.089 34.173 1.00 5.92 49 PHE B O 1
ATOM 1431 N N . GLU B 1 41 ? 12.609 17.224 32.350 1.00 6.01 50 GLU B N 1
ATOM 1432 C CA . GLU B 1 41 ? 13.950 17.716 32.060 1.00 6.22 50 GLU B CA 1
ATOM 1433 C C . GLU B 1 41 ? 13.932 19.092 31.405 1.00 6.30 50 GLU B C 1
ATOM 1434 O O . GLU B 1 41 ? 12.952 19.487 30.771 1.00 6.58 50 GLU B O 1
ATOM 1440 N N . ASP B 1 42 ? 15.038 19.808 31.566 1.00 6.45 51 ASP B N 1
ATOM 1441 C CA . ASP B 1 42 ? 15.267 21.060 30.866 1.00 6.84 51 ASP B CA 1
ATOM 1442 C C . ASP B 1 42 ? 15.349 20.759 29.374 1.00 7.29 51 ASP B C 1
ATOM 1443 O O . ASP B 1 42 ? 16.105 19.883 28.953 1.00 7.36 51 ASP B O 1
ATOM 1448 N N . ASN B 1 43 ? 14.560 21.488 28.588 1.00 7.82 52 ASN B N 1
ATOM 1449 C CA . ASN B 1 43 ? 14.491 21.293 27.140 1.00 8.60 52 ASN B CA 1
ATOM 1450 C C . ASN B 1 43 ? 15.847 21.448 26.443 1.00 8.49 52 ASN B C 1
ATOM 1451 O O . ASN B 1 43 ? 16.078 20.860 25.384 1.00 8.99 52 ASN B O 1
ATOM 1456 N N . PHE B 1 44 ? 16.738 22.220 27.058 1.00 8.39 53 PHE B N 1
ATOM 1457 C CA . PHE B 1 44 ? 18.017 22.591 26.449 1.00 8.16 53 PHE B CA 1
ATOM 1458 C C . PHE B 1 44 ? 19.215 21.822 27.004 1.00 8.54 53 PHE B C 1
ATOM 1459 O O . PHE B 1 44 ? 20.330 21.930 26.485 1.00 9.01 53 PHE B O 1
ATOM 1467 N N . ASP B 1 45 ? 18.982 21.047 28.056 1.00 8.33 54 ASP B N 1
ATOM 1468 C CA . ASP B 1 45 ? 20.042 20.286 28.710 1.00 8.37 54 ASP B CA 1
ATOM 1469 C C . ASP B 1 45 ? 19.422 19.140 29.505 1.00 8.59 54 ASP B C 1
ATOM 1470 O O . ASP B 1 45 ? 18.959 19.329 30.633 1.00 8.30 54 ASP B O 1
ATOM 1475 N N . ALA B 1 46 ? 19.431 17.949 28.912 1.00 8.56 55 ALA B N 1
ATOM 1476 C CA . ALA B 1 46 ? 18.794 16.779 29.523 1.00 8.98 55 ALA B CA 1
ATOM 1477 C C . ALA B 1 46 ? 19.465 16.342 30.828 1.00 8.90 55 ALA B C 1
ATOM 1478 O O . ALA B 1 46 ? 18.893 15.557 31.588 1.00 9.32 55 ALA B O 1
ATOM 1480 N N . THR B 1 47 ? 20.667 16.860 31.089 1.00 8.69 56 THR B N 1
ATOM 1481 C CA . THR B 1 47 ? 21.385 16.594 32.339 1.00 8.88 56 THR B CA 1
ATOM 1482 C C . THR B 1 47 ? 20.688 17.230 33.540 1.00 8.05 56 THR B C 1
ATOM 1483 O O . THR B 1 47 ? 20.876 16.787 34.676 1.00 8.11 56 THR B O 1
ATOM 1487 N N . SER B 1 48 ? 19.904 18.277 33.287 1.00 7.38 57 SER B N 1
ATOM 1488 C CA . SER B 1 48 ? 19.021 18.838 34.304 1.00 6.60 57 SER B CA 1
ATOM 1489 C C . SER B 1 48 ? 17.693 18.110 34.241 1.00 6.31 57 SER B C 1
ATOM 1490 O O . SER B 1 48 ? 16.919 18.299 33.304 1.00 5.88 57 SER B O 1
ATOM 1493 N N . ASN B 1 49 ? 17.436 17.274 35.242 1.00 5.99 58 ASN B N 1
ATOM 1494 C CA . ASN B 1 49 ? 16.218 16.466 35.246 1.00 6.02 58 ASN B CA 1
ATOM 1495 C C . ASN B 1 49 ? 15.798 15.994 36.625 1.00 5.90 58 ASN B C 1
ATOM 1496 O O . ASN B 1 49 ? 16.567 16.047 37.586 1.00 6.17 58 ASN B O 1
ATOM 1501 N N . VAL B 1 50 ? 14.551 15.545 36.705 1.00 5.58 59 VAL B N 1
ATOM 1502 C CA . VAL B 1 50 ? 14.035 14.904 37.903 1.00 5.43 59 VAL B CA 1
ATOM 1503 C C . VAL B 1 50 ? 13.309 13.632 37.486 1.00 5.11 59 VAL B C 1
ATOM 1504 O O . VAL B 1 50 ? 12.583 13.625 36.496 1.00 5.08 59 VAL B O 1
ATOM 1508 N N . ILE B 1 51 ? 13.544 12.555 38.229 1.00 5.00 60 ILE B N 1
ATOM 1509 C CA . ILE B 1 51 ? 12.789 11.317 38.050 1.00 4.96 60 ILE B CA 1
ATOM 1510 C C . ILE B 1 51 ? 12.130 10.918 39.360 1.00 4.68 60 ILE B C 1
ATOM 1511 O O . ILE B 1 51 ? 12.612 11.267 40.441 1.00 4.70 60 ILE B O 1
ATOM 1516 N N . VAL B 1 52 ? 11.017 10.200 39.253 1.00 4.38 61 VAL B N 1
ATOM 1517 C CA . VAL B 1 52 ? 10.431 9.507 40.395 1.00 4.21 61 VAL B CA 1
ATOM 1518 C C . VAL B 1 52 ? 10.346 8.035 39.997 1.00 4.81 61 VAL B C 1
ATOM 1519 O O . VAL B 1 52 ? 9.949 7.719 38.874 1.00 4.49 61 VAL B O 1
ATOM 1523 N N . ALA B 1 53 ? 10.755 7.152 40.906 1.00 4.79 62 ALA B N 1
ATOM 1524 C CA . ALA B 1 53 ? 10.709 5.705 40.682 1.00 5.13 62 ALA B CA 1
ATOM 1525 C C . ALA B 1 53 ? 10.006 5.029 41.845 1.00 5.39 62 ALA B C 1
ATOM 1526 O O . ALA B 1 53 ? 10.280 5.343 43.007 1.00 5.30 62 ALA B O 1
ATOM 1528 N N . ILE B 1 54 ? 9.089 4.114 41.526 1.00 5.79 63 ILE B N 1
ATOM 1529 C CA . ILE B 1 54 ? 8.328 3.383 42.532 1.00 6.31 63 ILE B CA 1
ATOM 1530 C C . ILE B 1 54 ? 8.550 1.885 42.323 1.00 6.34 63 ILE B C 1
ATOM 1531 O O . ILE B 1 54 ? 8.372 1.373 41.214 1.00 6.35 63 ILE B O 1
ATOM 1536 N N . THR B 1 55 ? 8.953 1.188 43.383 1.00 6.46 64 THR B N 1
ATOM 1537 C CA . THR B 1 55 ? 9.194 -0.261 43.297 1.00 6.92 64 THR B CA 1
ATOM 1538 C C . THR B 1 55 ? 8.559 -0.981 44.478 1.00 7.32 64 THR B C 1
ATOM 1539 O O . THR B 1 55 ? 8.390 -0.387 45.535 1.00 7.20 64 THR B O 1
ATOM 1543 N N . PRO B 1 56 ? 8.217 -2.260 44.320 1.00 7.59 65 PRO B N 1
ATOM 1544 C CA . PRO B 1 56 ? 7.691 -3.025 45.460 1.00 8.21 65 PRO B CA 1
ATOM 1545 C C . PRO B 1 56 ? 8.755 -3.230 46.529 1.00 8.52 65 PRO B C 1
ATOM 1546 O O . PRO B 1 56 ? 9.933 -3.402 46.220 1.00 8.65 65 PRO B O 1
ATOM 1550 N N . THR B 1 57 ? 8.332 -3.195 47.787 1.00 8.87 66 THR B N 1
ATOM 1551 C CA . THR B 1 57 ? 9.218 -3.519 48.898 1.00 9.58 66 THR B CA 1
ATOM 1552 C C . THR B 1 57 ? 8.439 -4.217 50.006 1.00 9.72 66 THR B C 1
ATOM 1553 O O . THR B 1 57 ? 7.238 -3.985 50.171 1.00 9.78 66 THR B O 1
ATOM 1557 N N . ASP B 1 58 ? 9.128 -5.091 50.735 1.00 10.52 67 ASP B N 1
ATOM 1558 C CA . ASP B 1 58 ? 8.564 -5.737 51.914 1.00 11.38 67 ASP B CA 1
ATOM 1559 C C . ASP B 1 58 ? 8.782 -4.869 53.153 1.00 11.56 67 ASP B C 1
ATOM 1560 O O . ASP B 1 58 ? 8.226 -5.139 54.217 1.00 11.74 67 ASP B O 1
ATOM 1565 N N . LYS B 1 59 ? 9.582 -3.816 53.003 1.00 11.63 68 LYS B N 1
ATOM 1566 C CA . LYS B 1 59 ? 9.888 -2.927 54.120 1.00 11.57 68 LYS B CA 1
ATOM 1567 C C . LYS B 1 59 ? 8.697 -2.049 54.487 1.00 11.39 68 LYS B C 1
ATOM 1568 O O . LYS B 1 59 ? 7.767 -1.873 53.691 1.00 10.95 68 LYS B O 1
ATOM 1574 N N . LYS B 1 60 ? 8.729 -1.512 55.707 1.00 11.12 69 LYS B N 1
ATOM 1575 C CA . LYS B 1 60 ? 7.653 -0.672 56.221 1.00 11.24 69 LYS B CA 1
ATOM 1576 C C . LYS B 1 60 ? 8.088 0.780 56.400 1.00 10.62 69 LYS B C 1
ATOM 1577 O O . LYS B 1 60 ? 7.250 1.682 56.442 1.00 11.21 69 LYS B O 1
ATOM 1583 N N . SER B 1 61 ? 9.395 0.993 56.529 1.00 10.63 70 SER B N 1
ATOM 1584 C CA . SER B 1 61 ? 9.963 2.337 56.637 1.00 9.89 70 SER B CA 1
ATOM 1585 C C . SER B 1 61 ? 11.293 2.406 55.905 1.00 9.70 70 SER B C 1
ATOM 1586 O O . SER B 1 61 ? 11.994 1.406 55.793 1.00 9.38 70 SER B O 1
ATOM 1589 N N . ILE B 1 62 ? 11.646 3.596 55.421 1.00 9.14 71 ILE B N 1
ATOM 1590 C CA . ILE B 1 62 ? 12.955 3.809 54.811 1.00 9.07 71 ILE B CA 1
ATOM 1591 C C . ILE B 1 62 ? 14.102 3.491 55.790 1.00 9.31 71 ILE B C 1
ATOM 1592 O O . ILE B 1 62 ? 15.183 3.075 55.365 1.00 9.45 71 ILE B O 1
ATOM 1597 N N . THR B 1 63 ? 13.845 3.656 57.091 1.00 10.16 72 THR B N 1
ATOM 1598 C CA . THR B 1 63 ? 14.835 3.331 58.122 1.00 10.67 72 THR B CA 1
ATOM 1599 C C . THR B 1 63 ? 15.197 1.844 58.180 1.00 11.12 72 THR B C 1
ATOM 1600 O O . THR B 1 63 ? 16.244 1.491 58.722 1.00 11.45 72 THR B O 1
ATOM 1604 N N . ASP B 1 64 ? 14.345 0.991 57.606 1.00 11.64 73 ASP B N 1
ATOM 1605 C CA . ASP B 1 64 ? 14.600 -0.456 57.531 1.00 12.26 73 ASP B CA 1
ATOM 1606 C C . ASP B 1 64 ? 15.851 -0.799 56.722 1.00 12.30 73 ASP B C 1
ATOM 1607 O O . ASP B 1 64 ? 16.421 -1.879 56.881 1.00 12.29 73 ASP B O 1
ATOM 1612 N N . PHE B 1 65 ? 16.261 0.121 55.850 1.00 12.45 74 PHE B N 1
ATOM 1613 C CA . PHE B 1 65 ? 17.457 -0.038 55.027 1.00 12.91 74 PHE B CA 1
ATOM 1614 C C . PHE B 1 65 ? 18.740 0.197 55.826 1.00 12.73 74 PHE B C 1
ATOM 1615 O O . PHE B 1 65 ? 19.831 -0.171 55.384 1.00 13.41 74 PHE B O 1
ATOM 1623 N N . GLY B 1 66 ? 18.598 0.812 56.996 1.00 12.87 75 GLY B N 1
ATOM 1624 C CA . GLY B 1 66 ? 19.727 1.306 57.765 1.00 12.71 75 GLY B CA 1
ATOM 1625 C C . GLY B 1 66 ? 19.806 2.818 57.640 1.00 12.50 75 GLY B C 1
ATOM 1626 O O . GLY B 1 66 ? 18.778 3.492 57.550 1.00 12.93 75 GLY B O 1
ATOM 1627 N N . SER B 1 67 ? 21.026 3.348 57.638 1.00 12.40 76 SER B N 1
ATOM 1628 C CA . SER B 1 67 ? 21.259 4.784 57.457 1.00 11.86 76 SER B CA 1
ATOM 1629 C C . SER B 1 67 ? 20.971 5.222 56.009 1.00 11.67 76 SER B C 1
ATOM 1630 O O . SER B 1 67 ? 20.891 4.373 55.115 1.00 11.37 76 SER B O 1
ATOM 1633 N N . PRO B 1 68 ? 20.820 6.528 55.762 1.00 11.51 77 PRO B N 1
ATOM 1634 C CA . PRO B 1 68 ? 20.684 7.028 54.384 1.00 11.46 77 PRO B CA 1
ATOM 1635 C C . PRO B 1 68 ? 21.793 6.541 53.448 1.00 11.76 77 PRO B C 1
ATOM 1636 O O . PRO B 1 68 ? 21.512 6.202 52.296 1.00 11.74 77 PRO B O 1
ATOM 1640 N N . GLU B 1 69 ? 23.027 6.490 53.945 1.00 12.35 78 GLU B N 1
ATOM 1641 C CA . GLU B 1 69 ? 24.160 6.025 53.145 1.00 12.83 78 GLU B CA 1
ATOM 1642 C C . GLU B 1 69 ? 24.067 4.535 52.827 1.00 12.77 78 GLU B C 1
ATOM 1643 O O . GLU B 1 69 ? 24.398 4.108 51.717 1.00 12.83 78 GLU B O 1
ATOM 1652 N N . GLN B 1 70 ? 23.605 3.753 53.801 1.00 12.87 79 GLN B N 1
ATOM 1653 C CA . GLN B 1 70 ? 23.371 2.325 53.608 1.00 12.98 79 GLN B CA 1
ATOM 1654 C C . GLN B 1 70 ? 22.234 2.078 52.619 1.00 12.54 79 GLN B C 1
ATOM 1655 O O . GLN B 1 70 ? 22.296 1.144 51.815 1.00 12.84 79 GLN B O 1
ATOM 1661 N N . PHE B 1 71 ? 21.207 2.927 52.678 1.00 12.20 80 PHE B N 1
ATOM 1662 C CA . PHE B 1 71 ? 20.118 2.878 51.709 1.00 11.77 80 PHE B CA 1
ATOM 1663 C C . PHE B 1 71 ? 20.631 3.119 50.286 1.00 11.98 80 PHE B C 1
ATOM 1664 O O . PHE B 1 71 ? 20.319 2.350 49.374 1.00 11.83 80 PHE B O 1
ATOM 1672 N N . LEU B 1 72 ? 21.409 4.186 50.098 1.00 11.93 81 LEU B N 1
ATOM 1673 C CA . LEU B 1 72 ? 21.917 4.520 48.767 1.00 12.19 81 LEU B CA 1
ATOM 1674 C C . LEU B 1 72 ? 22.761 3.387 48.187 1.00 12.60 81 LEU B C 1
ATOM 1675 O O . LEU B 1 72 ? 22.684 3.106 46.991 1.00 12.61 81 LEU B O 1
ATOM 1680 N N . SER B 1 73 ? 23.547 2.738 49.045 1.00 13.12 82 SER B N 1
ATOM 1681 C CA . SER B 1 73 ? 24.359 1.590 48.647 1.00 13.99 82 SER B CA 1
ATOM 1682 C C . SER B 1 73 ? 23.523 0.457 48.055 1.00 14.42 82 SER B C 1
ATOM 1683 O O . SER B 1 73 ? 23.986 -0.257 47.158 1.00 15.18 82 SER B O 1
ATOM 1687 N N . GLN B 1 74 ? 22.297 0.301 48.552 1.00 14.48 83 GLN B N 1
ATOM 1688 C CA . GLN B 1 74 ? 21.407 -0.766 48.100 1.00 14.69 83 GLN B CA 1
ATOM 1689 C C . GLN B 1 74 ? 20.624 -0.410 46.834 1.00 14.53 83 GLN B C 1
ATOM 1690 O O . GLN B 1 74 ? 20.058 -1.293 46.184 1.00 14.87 83 GLN B O 1
ATOM 1696 N N . VAL B 1 75 ? 20.591 0.877 46.489 1.00 14.11 84 VAL B N 1
ATOM 1697 C CA . VAL B 1 75 ? 19.956 1.329 45.247 1.00 13.80 84 VAL B CA 1
ATOM 1698 C C . VAL B 1 75 ? 20.957 2.080 44.359 1.00 14.14 84 VAL B C 1
ATOM 1699 O O . VAL B 1 75 ? 20.613 3.071 43.712 1.00 13.83 84 VAL B O 1
ATOM 1703 N N . ASP B 1 76 ? 22.199 1.597 44.313 1.00 14.63 85 ASP B N 1
ATOM 1704 C CA . ASP B 1 76 ? 23.258 2.353 43.639 1.00 15.32 85 ASP B CA 1
ATOM 1705 C C . ASP B 1 76 ? 23.127 2.428 42.108 1.00 15.17 85 ASP B C 1
ATOM 1706 O O . ASP B 1 76 ? 23.930 3.091 41.443 1.00 15.33 85 ASP B O 1
ATOM 1711 N N . TYR B 1 77 ? 22.102 1.769 41.563 1.00 15.03 86 TYR B N 1
ATOM 1712 C CA . TYR B 1 77 ? 21.750 1.922 40.148 1.00 14.87 86 TYR B CA 1
ATOM 1713 C C . TYR B 1 77 ? 21.366 3.372 39.829 1.00 15.18 86 TYR B C 1
ATOM 1714 O O . TYR B 1 77 ? 21.401 3.797 38.670 1.00 15.32 86 TYR B O 1
ATOM 1723 N N . LEU B 1 78 ? 21.010 4.125 40.869 1.00 15.62 87 LEU B N 1
ATOM 1724 C CA . LEU B 1 78 ? 20.697 5.546 40.730 1.00 16.07 87 LEU B CA 1
ATOM 1725 C C . LEU B 1 78 ? 21.912 6.345 40.273 1.00 17.18 87 LEU B C 1
ATOM 1726 O O . LEU B 1 78 ? 21.772 7.421 39.686 1.00 17.14 87 LEU B O 1
ATOM 1731 N N . LEU B 1 79 ? 23.101 5.809 40.543 1.00 18.19 88 LEU B N 1
ATOM 1732 C CA . LEU B 1 79 ? 24.352 6.498 40.234 1.00 19.87 88 LEU B CA 1
ATOM 1733 C C . LEU B 1 79 ? 24.999 6.007 38.936 1.00 20.71 88 LEU B C 1
ATOM 1734 O O . LEU B 1 79 ? 26.103 6.436 38.587 1.00 21.40 88 LEU B O 1
ATOM 1739 N N . GLY B 1 80 ? 24.319 5.108 38.230 1.00 21.68 89 GLY B N 1
ATOM 1740 C CA . GLY B 1 80 ? 24.796 4.623 36.944 1.00 22.67 89 GLY B CA 1
ATOM 1741 C C . GLY B 1 80 ? 25.212 3.162 36.915 1.00 23.35 89 GLY B C 1
ATOM 1742 O O . GLY B 1 80 ? 24.710 2.343 37.691 1.00 23.58 89 GLY B O 1
ATOM 1743 N N . ARG B 1 81 ? 26.139 2.842 36.012 1.00 23.94 90 ARG B N 1
ATOM 1744 C CA . ARG B 1 81 ? 26.596 1.466 35.794 1.00 24.40 90 ARG B CA 1
ATOM 1745 C C . ARG B 1 81 ? 27.321 0.867 37.001 1.00 24.74 90 ARG B C 1
ATOM 1746 O O . ARG B 1 81 ? 27.873 1.588 37.837 1.00 25.14 90 ARG B O 1
ATOM 1748 N N . VAL B 1 99 ? 30.788 6.259 35.813 1.00 23.42 108 VAL B N 1
ATOM 1749 C CA . VAL B 1 99 ? 31.066 7.095 36.978 1.00 23.05 108 VAL B CA 1
ATOM 1750 C C . VAL B 1 99 ? 32.342 6.628 37.681 1.00 22.79 108 VAL B C 1
ATOM 1751 O O . VAL B 1 99 ? 32.436 5.482 38.136 1.00 22.88 108 VAL B O 1
ATOM 1755 N N . ALA B 1 100 ? 33.324 7.525 37.746 1.00 22.13 109 ALA B N 1
ATOM 1756 C CA . ALA B 1 100 ? 34.615 7.233 38.365 1.00 21.51 109 ALA B CA 1
ATOM 1757 C C . ALA B 1 100 ? 34.681 7.736 39.804 1.00 21.08 109 ALA B C 1
ATOM 1758 O O . ALA B 1 100 ? 35.414 7.188 40.632 1.00 21.09 109 ALA B O 1
ATOM 1760 N N . ILE B 1 101 ? 33.918 8.789 40.089 1.00 20.37 110 ILE B N 1
ATOM 1761 C CA . ILE B 1 101 ? 33.865 9.384 41.418 1.00 19.83 110 ILE B CA 1
ATOM 1762 C C . ILE B 1 101 ? 32.404 9.587 41.819 1.00 19.15 110 ILE B C 1
ATOM 1763 O O . ILE B 1 101 ? 31.632 10.188 41.079 1.00 18.66 110 ILE B O 1
ATOM 1768 N N . ALA B 1 102 ? 32.033 9.058 42.981 1.00 18.58 111 ALA B N 1
ATOM 1769 C CA . ALA B 1 102 ? 30.713 9.293 43.555 1.00 18.30 111 ALA B CA 1
ATOM 1770 C C . ALA B 1 102 ? 30.850 9.579 45.046 1.00 17.99 111 ALA B C 1
ATOM 1771 O O . ALA B 1 102 ? 31.214 8.694 45.825 1.00 18.42 111 ALA B O 1
ATOM 1773 N N . ASN B 1 103 ? 30.580 10.824 45.431 1.00 17.42 112 ASN B N 1
ATOM 1774 C CA . ASN B 1 103 ? 30.709 11.251 46.821 1.00 17.21 112 ASN B CA 1
ATOM 1775 C C . ASN B 1 103 ? 29.365 11.659 47.392 1.00 16.34 112 ASN B C 1
ATOM 1776 O O . ASN B 1 103 ? 28.690 12.521 46.831 1.00 16.12 112 ASN B O 1
ATOM 1781 N N . VAL B 1 104 ? 28.983 11.048 48.509 1.00 15.17 113 VAL B N 1
ATOM 1782 C CA . VAL B 1 104 ? 27.843 11.538 49.274 1.00 14.29 113 VAL B CA 1
ATOM 1783 C C . VAL B 1 104 ? 28.325 12.739 50.083 1.00 13.82 113 VAL B C 1
ATOM 1784 O O . VAL B 1 104 ? 29.217 12.616 50.926 1.00 13.98 113 VAL B O 1
ATOM 1788 N N . LEU B 1 105 ? 27.752 13.903 49.801 1.00 13.03 114 LEU B N 1
ATOM 1789 C CA . LEU B 1 105 ? 28.187 15.140 50.439 1.00 12.70 114 LEU B CA 1
ATOM 1790 C C . LEU B 1 105 ? 27.552 15.318 51.812 1.00 12.31 114 LEU B C 1
ATOM 1791 O O . LEU B 1 105 ? 28.256 15.480 52.816 1.00 12.83 114 LEU B O 1
ATOM 1796 N N . GLU B 1 106 ? 26.222 15.285 51.846 1.00 11.83 115 GLU B N 1
ATOM 1797 C CA . GLU B 1 106 ? 25.455 15.439 53.079 1.00 11.31 115 GLU B CA 1
ATOM 1798 C C . GLU B 1 106 ? 24.256 14.494 53.049 1.00 10.17 115 GLU B C 1
ATOM 1799 O O . GLU B 1 106 ? 23.822 14.069 51.975 1.00 9.82 115 GLU B O 1
ATOM 1805 N N . THR B 1 107 ? 23.731 14.164 54.226 1.00 9.12 116 THR B N 1
ATOM 1806 C CA . THR B 1 107 ? 22.437 13.483 54.326 1.00 8.60 116 THR B CA 1
ATOM 1807 C C . THR B 1 107 ? 21.574 14.185 55.356 1.00 8.27 116 THR B C 1
ATOM 1808 O O . THR B 1 107 ? 22.072 14.988 56.148 1.00 8.29 116 THR B O 1
ATOM 1812 N N . SER B 1 108 ? 20.280 13.873 55.339 1.00 7.54 117 SER B N 1
ATOM 1813 C CA . SER B 1 108 ? 19.327 14.384 56.317 1.00 7.34 117 SER B CA 1
ATOM 1814 C C . SER B 1 108 ? 18.146 13.429 56.411 1.00 7.45 117 SER B C 1
ATOM 1815 O O . SER B 1 108 ? 18.003 12.521 55.579 1.00 7.37 117 SER B O 1
ATOM 1818 N N . THR B 1 109 ? 17.327 13.615 57.444 1.00 7.38 118 THR B N 1
ATOM 1819 C CA . THR B 1 109 ? 16.052 12.908 57.560 1.00 7.81 118 THR B CA 1
ATOM 1820 C C . THR B 1 109 ? 14.971 13.870 58.037 1.00 8.05 118 THR B C 1
ATOM 1821 O O . THR B 1 109 ? 15.269 14.900 58.645 1.00 8.17 118 THR B O 1
ATOM 1825 N N . ALA B 1 110 ? 13.717 13.526 57.760 1.00 8.29 119 ALA B N 1
ATOM 1826 C CA . ALA B 1 110 ? 12.585 14.320 58.217 1.00 9.05 119 ALA B CA 1
ATOM 1827 C C . ALA B 1 110 ? 11.412 13.402 58.504 1.00 9.72 119 ALA B C 1
ATOM 1828 O O . ALA B 1 110 ? 11.388 12.260 58.047 1.00 9.72 119 ALA B O 1
ATOM 1830 N N . GLU B 1 111 ? 10.449 13.908 59.268 1.00 10.99 120 GLU B N 1
ATOM 1831 C CA . GLU B 1 111 ? 9.189 13.204 59.482 1.00 12.69 120 GLU B CA 1
ATOM 1832 C C . GLU B 1 111 ? 8.036 14.096 59.052 1.00 13.67 120 GLU B C 1
ATOM 1833 O O . GLU B 1 111 ? 7.863 15.195 59.582 1.00 13.68 120 GLU B O 1
ATOM 1839 N N . VAL B 1 112 ? 7.268 13.624 58.069 1.00 15.00 121 VAL B N 1
ATOM 1840 C CA . VAL B 1 112 ? 6.124 14.364 57.531 1.00 16.60 121 VAL B CA 1
ATOM 1841 C C . VAL B 1 112 ? 4.929 13.424 57.464 1.00 17.38 121 VAL B C 1
ATOM 1842 O O . VAL B 1 112 ? 4.999 12.369 56.826 1.00 17.79 121 VAL B O 1
ATOM 1846 N N . GLY B 1 113 ? 3.840 13.802 58.131 1.00 18.07 122 GLY B N 1
ATOM 1847 C CA . GLY B 1 113 ? 2.629 12.993 58.155 1.00 18.49 122 GLY B CA 1
ATOM 1848 C C . GLY B 1 113 ? 2.827 11.621 58.774 1.00 18.54 122 GLY B C 1
ATOM 1849 O O . GLY B 1 113 ? 2.254 10.634 58.300 1.00 19.26 122 GLY B O 1
ATOM 1850 N N . GLY B 1 114 ? 3.648 11.561 59.822 1.00 18.30 123 GLY B N 1
ATOM 1851 C CA . GLY B 1 114 ? 3.982 10.319 60.500 1.00 17.76 123 GLY B CA 1
ATOM 1852 C C . GLY B 1 114 ? 4.893 9.384 59.719 1.00 16.89 123 GLY B C 1
ATOM 1853 O O . GLY B 1 114 ? 5.050 8.216 60.084 1.00 17.69 123 GLY B O 1
ATOM 1854 N N . LYS B 1 115 ? 5.499 9.894 58.648 1.00 15.74 124 LYS B N 1
ATOM 1855 C CA . LYS B 1 115 ? 6.336 9.086 57.768 1.00 14.00 124 LYS B CA 1
ATOM 1856 C C . LYS B 1 115 ? 7.763 9.621 57.724 1.00 12.86 124 LYS B C 1
ATOM 1857 O O . LYS B 1 115 ? 7.971 10.831 57.706 1.00 12.08 124 LYS B O 1
ATOM 1863 N N . GLN B 1 116 ? 8.736 8.712 57.701 1.00 11.71 125 GLN B N 1
ATOM 1864 C CA . GLN B 1 116 ? 10.149 9.092 57.647 1.00 11.03 125 GLN B CA 1
ATOM 1865 C C . GLN B 1 116 ? 10.665 9.225 56.218 1.00 9.80 125 GLN B C 1
ATOM 1866 O O . GLN B 1 116 ? 10.343 8.409 55.347 1.00 9.21 125 GLN B O 1
ATOM 1872 N N . TYR B 1 117 ? 11.463 10.269 55.997 1.00 8.38 126 TYR B N 1
ATOM 1873 C CA . TYR B 1 117 ? 12.079 10.559 54.703 1.00 7.89 126 TYR B CA 1
ATOM 1874 C C . TYR B 1 117 ? 13.589 10.634 54.846 1.00 7.69 126 TYR B C 1
ATOM 1875 O O . TYR B 1 117 ? 14.101 11.182 55.826 1.00 7.91 126 TYR B O 1
ATOM 1884 N N . TYR B 1 118 ? 14.289 10.075 53.862 1.00 7.07 127 TYR B N 1
ATOM 1885 C CA . TYR B 1 118 ? 15.739 10.187 53.741 1.00 6.63 127 TYR B CA 1
ATOM 1886 C C . TYR B 1 118 ? 16.115 11.130 52.605 1.00 6.58 127 TYR B C 1
ATOM 1887 O O . TYR B 1 118 ? 15.451 11.157 51.566 1.00 6.36 127 TYR B O 1
ATOM 1896 N N . TYR B 1 119 ? 17.191 11.889 52.815 1.00 6.37 128 TYR B N 1
ATOM 1897 C CA . TYR B 1 119 ? 17.718 12.823 51.817 1.00 6.51 128 TYR B CA 1
ATOM 1898 C C . TYR B 1 119 ? 19.221 12.655 51.696 1.00 6.84 128 TYR B C 1
ATOM 1899 O O . TYR B 1 119 ? 19.908 12.534 52.705 1.00 7.27 128 TYR B O 1
ATOM 1908 N N . LEU B 1 120 ? 19.723 12.642 50.462 1.00 6.93 129 LEU B N 1
ATOM 1909 C CA . LEU B 1 120 ? 21.167 12.603 50.217 1.00 7.19 129 LEU B CA 1
ATOM 1910 C C . LEU B 1 120 ? 21.526 13.564 49.105 1.00 7.42 129 LEU B C 1
ATOM 1911 O O . LEU B 1 120 ? 20.775 13.718 48.147 1.00 7.69 129 LEU B O 1
ATOM 1916 N N . SER B 1 121 ? 22.677 14.212 49.238 1.00 7.06 130 SER B N 1
ATOM 1917 C CA . SER B 1 121 ? 23.232 15.009 48.152 1.00 7.49 130 SER B CA 1
ATOM 1918 C C . SER B 1 121 ? 24.485 14.290 47.686 1.00 7.91 130 SER B C 1
ATOM 1919 O O . SER B 1 121 ? 25.261 13.801 48.508 1.00 7.98 130 SER B O 1
ATOM 1923 N N . ILE B 1 122 ? 24.660 14.202 46.368 1.00 8.42 131 ILE B N 1
ATOM 1924 C CA . ILE B 1 122 ? 25.757 13.433 45.779 1.00 9.52 131 ILE B CA 1
ATOM 1925 C C . ILE B 1 122 ? 26.420 14.244 44.683 1.00 9.94 131 ILE B C 1
ATOM 1926 O O . ILE B 1 122 ? 25.749 14.956 43.948 1.00 9.91 131 ILE B O 1
ATOM 1931 N N . LEU B 1 123 ? 27.743 14.142 44.596 1.00 10.62 132 LEU B N 1
ATOM 1932 C CA . LEU B 1 123 ? 28.476 14.648 43.445 1.00 11.67 132 LEU B CA 1
ATOM 1933 C C . LEU B 1 123 ? 29.075 13.463 42.703 1.00 12.16 132 LEU B C 1
ATOM 1934 O O . LEU B 1 123 ? 29.790 12.658 43.299 1.00 12.24 132 LEU B O 1
ATOM 1939 N N . THR B 1 124 ? 28.766 13.343 41.414 1.00 12.82 133 THR B N 1
ATOM 1940 C CA . THR B 1 124 ? 29.383 12.308 40.581 1.00 13.86 133 THR B CA 1
ATOM 1941 C C . THR B 1 124 ? 30.218 12.909 39.457 1.00 14.61 133 THR B C 1
ATOM 1942 O O . THR B 1 124 ? 29.903 13.983 38.943 1.00 14.58 133 THR B O 1
ATOM 1946 N N . ARG B 1 125 ? 31.283 12.200 39.093 1.00 15.84 134 ARG B N 1
ATOM 1947 C CA . ARG B 1 125 ? 32.175 12.593 38.007 1.00 17.24 134 ARG B CA 1
ATOM 1948 C C . ARG B 1 125 ? 32.474 11.382 37.131 1.00 18.26 134 ARG B C 1
ATOM 1949 O O . ARG B 1 125 ? 32.655 10.275 37.641 1.00 17.88 134 ARG B O 1
ATOM 1957 N N . THR B 1 126 ? 32.530 11.597 35.819 1.00 19.81 135 THR B N 1
ATOM 1958 C CA . THR B 1 126 ? 32.959 10.555 34.884 1.00 21.52 135 THR B CA 1
ATOM 1959 C C . THR B 1 126 ? 34.449 10.703 34.562 1.00 22.72 135 THR B C 1
ATOM 1960 O O . THR B 1 126 ? 35.079 11.694 34.946 1.00 23.00 135 THR B O 1
ATOM 1964 N N . ALA B 1 127 ? 34.995 9.720 33.848 1.00 24.05 136 ALA B N 1
ATOM 1965 C CA . ALA B 1 127 ? 36.411 9.705 33.470 1.00 25.50 136 ALA B CA 1
ATOM 1966 C C . ALA B 1 127 ? 36.796 10.815 32.484 1.00 26.40 136 ALA B C 1
ATOM 1967 O O . ALA B 1 127 ? 37.980 11.123 32.330 1.00 26.81 136 ALA B O 1
ATOM 1969 N N . ASP B 1 128 ? 35.801 11.404 31.820 1.00 27.47 137 ASP B N 1
ATOM 1970 C CA . ASP B 1 128 ? 36.031 12.517 30.900 1.00 28.37 137 ASP B CA 1
ATOM 1971 C C . ASP B 1 128 ? 36.306 13.806 31.672 1.00 28.62 137 ASP B C 1
ATOM 1972 O O . ASP B 1 128 ? 35.458 14.283 32.430 1.00 29.07 137 ASP B O 1
ATOM 1977 N N . GLY B 1 132 ? 31.287 18.123 33.032 1.00 18.87 141 GLY B N 1
ATOM 1978 C CA . GLY B 1 132 ? 31.913 18.142 34.342 1.00 18.69 141 GLY B CA 1
ATOM 1979 C C . GLY B 1 132 ? 31.179 17.251 35.326 1.00 18.32 141 GLY B C 1
ATOM 1980 O O . GLY B 1 132 ? 30.729 16.162 34.962 1.00 19.12 141 GLY B O 1
ATOM 1981 N N . GLY B 1 133 ? 31.057 17.715 36.569 1.00 17.59 142 GLY B N 1
ATOM 1982 C CA . GLY B 1 133 ? 30.384 16.960 37.613 1.00 16.35 142 GLY B CA 1
ATOM 1983 C C . GLY B 1 133 ? 28.868 17.050 37.555 1.00 15.45 142 GLY B C 1
ATOM 1984 O O . GLY B 1 133 ? 28.317 18.014 37.014 1.00 15.81 142 GLY B O 1
ATOM 1985 N N . LYS B 1 134 ? 28.195 16.040 38.104 1.00 14.33 143 LYS B N 1
ATOM 1986 C CA . LYS B 1 134 ? 26.739 16.061 38.236 1.00 13.09 143 LYS B CA 1
ATOM 1987 C C . LYS B 1 134 ? 26.378 16.219 39.704 1.00 12.08 143 LYS B C 1
ATOM 1988 O O . LYS B 1 134 ? 26.903 15.508 40.566 1.00 11.58 143 LYS B O 1
ATOM 1994 N N . HIS B 1 135 ? 25.478 17.157 39.976 1.00 10.63 144 HIS B N 1
ATOM 1995 C CA . HIS B 1 135 ? 25.031 17.454 41.326 1.00 10.25 144 HIS B CA 1
ATOM 1996 C C . HIS B 1 135 ? 23.649 16.848 41.496 1.00 9.72 144 HIS B C 1
ATOM 1997 O O . HIS B 1 135 ? 22.696 17.276 40.851 1.00 9.37 144 HIS B O 1
ATOM 2004 N N . GLN B 1 136 ? 23.560 15.833 42.348 1.00 9.34 145 GLN B N 1
ATOM 2005 C CA . GLN B 1 136 ? 22.350 15.025 42.455 1.00 9.26 145 GLN B CA 1
ATOM 2006 C C . GLN B 1 136 ? 21.765 15.081 43.857 1.00 9.01 145 GLN B C 1
ATOM 2007 O O . GLN B 1 136 ? 22.497 15.175 44.842 1.00 9.63 145 GLN B O 1
ATOM 2013 N N . LEU B 1 137 ? 20.439 15.043 43.942 1.00 8.40 146 LEU B N 1
ATOM 2014 C CA . LEU B 1 137 ? 19.770 14.969 45.234 1.00 7.95 146 LEU B CA 1
ATOM 2015 C C . LEU B 1 137 ? 18.726 13.864 45.207 1.00 7.25 146 LEU B C 1
ATOM 2016 O O . LEU B 1 137 ? 17.878 13.819 44.313 1.00 7.64 146 LEU B O 1
ATOM 2021 N N . VAL B 1 138 ? 18.806 12.978 46.194 1.00 6.51 147 VAL B N 1
ATOM 2022 C CA . VAL B 1 138 ? 17.884 11.848 46.317 1.00 6.22 147 VAL B CA 1
ATOM 2023 C C . VAL B 1 138 ? 17.011 12.016 47.555 1.00 5.98 147 VAL B C 1
ATOM 2024 O O . VAL B 1 138 ? 17.510 12.323 48.643 1.00 6.08 147 VAL B O 1
ATOM 2028 N N . THR B 1 139 ? 15.706 11.834 47.371 1.00 5.54 148 THR B N 1
ATOM 2029 C CA . THR B 1 139 ? 14.743 11.782 48.466 1.00 5.79 148 THR B CA 1
ATOM 2030 C C . THR B 1 139 ? 14.069 10.413 48.407 1.00 5.94 148 THR B C 1
ATOM 2031 O O . THR B 1 139 ? 13.721 9.946 47.321 1.00 5.66 148 THR B O 1
ATOM 2035 N N . ALA B 1 140 ? 13.880 9.771 49.559 1.00 5.73 149 ALA B N 1
ATOM 2036 C CA . ALA B 1 140 ? 13.232 8.454 49.561 1.00 5.75 149 ALA B CA 1
ATOM 2037 C C . ALA B 1 140 ? 12.368 8.207 50.779 1.00 5.90 149 ALA B C 1
ATOM 2038 O O . ALA B 1 140 ? 12.655 8.702 51.870 1.00 5.90 149 ALA B O 1
ATOM 2040 N N . THR B 1 141 ? 11.307 7.429 50.574 1.00 6.07 150 THR B N 1
ATOM 2041 C CA . THR B 1 141 ? 10.393 7.049 51.642 1.00 6.09 150 THR B CA 1
ATOM 2042 C C . THR B 1 141 ? 9.697 5.736 51.279 1.00 6.32 150 THR B C 1
ATOM 2043 O O . THR B 1 141 ? 9.706 5.324 50.118 1.00 6.20 150 THR B O 1
ATOM 2047 N N . VAL B 1 142 ? 9.118 5.076 52.277 1.00 6.38 151 VAL B N 1
ATOM 2048 C CA . VAL B 1 142 ? 8.449 3.790 52.074 1.00 7.02 151 VAL B CA 1
ATOM 2049 C C . VAL B 1 142 ? 7.008 3.909 52.557 1.00 7.27 151 VAL B C 1
ATOM 2050 O O . VAL B 1 142 ? 6.766 4.451 53.638 1.00 7.56 151 VAL B O 1
ATOM 2054 N N . ASN B 1 143 ? 6.057 3.421 51.755 1.00 7.40 152 ASN B N 1
ATOM 2055 C CA . ASN B 1 143 ? 4.643 3.415 52.137 1.00 8.24 152 ASN B CA 1
ATOM 2056 C C . ASN B 1 143 ? 3.834 2.425 51.318 1.00 8.48 152 ASN B C 1
ATOM 2057 O O . ASN B 1 143 ? 4.075 2.270 50.125 1.00 8.07 152 ASN B O 1
ATOM 2062 N N . ASP B 1 144 ? 2.868 1.771 51.968 1.00 9.11 153 ASP B N 1
ATOM 2063 C CA . ASP B 1 144 ? 1.917 0.883 51.285 1.00 9.60 153 ASP B CA 1
ATOM 2064 C C . ASP B 1 144 ? 2.596 -0.147 50.370 1.00 9.28 153 ASP B C 1
ATOM 2065 O O . ASP B 1 144 ? 2.149 -0.382 49.238 1.00 9.51 153 ASP B O 1
ATOM 2070 N N . GLY B 1 145 ? 3.681 -0.740 50.862 1.00 8.87 154 GLY B N 1
ATOM 2071 C CA . GLY B 1 145 ? 4.376 -1.806 50.156 1.00 8.30 154 GLY B CA 1
ATOM 2072 C C . GLY B 1 145 ? 5.232 -1.325 48.999 1.00 7.99 154 GLY B C 1
ATOM 2073 O O . GLY B 1 145 ? 5.621 -2.113 48.138 1.00 8.18 154 GLY B O 1
ATOM 2074 N N . LYS B 1 146 ? 5.533 -0.032 48.982 1.00 7.80 155 LYS B N 1
ATOM 2075 C CA . LYS B 1 146 ? 6.298 0.550 47.885 1.00 7.47 155 LYS B CA 1
ATOM 2076 C C . LYS B 1 146 ? 7.435 1.431 48.375 1.00 6.97 155 LYS B C 1
ATOM 2077 O O . LYS B 1 146 ? 7.295 2.146 49.373 1.00 6.78 155 LYS B O 1
ATOM 2083 N N . LEU B 1 147 ? 8.565 1.351 47.671 1.00 6.29 156 LEU B N 1
ATOM 2084 C CA . LEU B 1 147 ? 9.685 2.260 47.868 1.00 6.17 156 LEU B CA 1
ATOM 2085 C C . LEU B 1 147 ? 9.558 3.395 46.856 1.00 5.85 156 LEU B C 1
ATOM 2086 O O . LEU B 1 147 ? 9.476 3.156 45.647 1.00 5.55 156 LEU B O 1
ATOM 2091 N N . TYR B 1 148 ? 9.531 4.625 47.367 1.00 5.83 157 TYR B N 1
ATOM 2092 C CA . TYR B 1 148 ? 9.411 5.825 46.547 1.00 5.96 157 TYR B CA 1
ATOM 2093 C C . TYR B 1 148 ? 10.745 6.561 46.514 1.00 6.04 157 TYR B C 1
ATOM 2094 O O . TYR B 1 148 ? 11.275 6.926 47.563 1.00 7.04 157 TYR B O 1
ATOM 2103 N N . ILE B 1 149 ? 11.280 6.768 45.312 1.00 5.90 158 ILE B N 1
ATOM 2104 C CA . ILE B 1 149 ? 12.540 7.494 45.134 1.00 5.69 158 ILE B CA 1
ATOM 2105 C C . ILE B 1 149 ? 12.352 8.678 44.198 1.00 5.70 158 ILE B C 1
ATOM 2106 O O . ILE B 1 149 ? 11.841 8.527 43.087 1.00 5.75 158 ILE B O 1
ATOM 2111 N N . CYS B 1 150 ? 12.790 9.850 44.646 1.00 5.39 159 CYS B N 1
ATOM 2112 C CA . CYS B 1 150 ? 12.877 11.016 43.776 1.00 4.92 159 CYS B CA 1
ATOM 2113 C C . CYS B 1 150 ? 14.339 11.418 43.636 1.00 5.01 159 CYS B C 1
ATOM 2114 O O . CYS B 1 150 ? 15.044 11.545 44.635 1.00 5.52 159 CYS B O 1
ATOM 2117 N N . LYS B 1 151 ? 14.801 11.591 42.401 1.00 4.94 160 LYS B N 1
ATOM 2118 C CA . LYS B 1 151 ? 16.160 12.075 42.191 1.00 5.16 160 LYS B CA 1
ATOM 2119 C C . LYS B 1 151 ? 16.173 13.236 41.207 1.00 5.08 160 LYS B C 1
ATOM 2120 O O . LYS B 1 151 ? 15.664 13.119 40.093 1.00 5.17 160 LYS B O 1
ATOM 2126 N N . ALA B 1 152 ? 16.753 14.357 41.626 1.00 5.06 161 ALA B N 1
ATOM 2127 C CA . ALA B 1 152 ? 16.938 15.502 40.740 1.00 5.08 161 ALA B CA 1
ATOM 2128 C C . ALA B 1 152 ? 18.426 15.744 40.553 1.00 5.54 161 ALA B C 1
ATOM 2129 O O . ALA B 1 152 ? 19.228 15.405 41.418 1.00 5.73 161 ALA B O 1
ATOM 2131 N N . GLN B 1 153 ? 18.797 16.308 39.412 1.00 5.88 162 GLN B N 1
ATOM 2132 C CA . GLN B 1 153 ? 20.209 16.519 39.123 1.00 6.40 162 GLN B CA 1
ATOM 2133 C C . GLN B 1 153 ? 20.418 17.671 38.154 1.00 6.55 162 GLN B C 1
ATOM 2134 O O . GLN B 1 153 ? 19.503 18.061 37.434 1.00 6.20 162 GLN B O 1
ATOM 2140 N N . ALA B 1 154 ? 21.628 18.226 38.181 1.00 6.85 163 ALA B N 1
ATOM 2141 C CA . ALA B 1 154 ? 22.083 19.192 37.183 1.00 7.34 163 ALA B CA 1
ATOM 2142 C C . ALA B 1 154 ? 23.587 19.059 37.008 1.00 7.84 163 ALA B C 1
ATOM 2143 O O . ALA B 1 154 ? 24.297 18.707 37.952 1.00 7.79 163 ALA B O 1
ATOM 2145 N N . GLY B 1 155 ? 24.059 19.340 35.797 1.00 8.26 164 GLY B N 1
ATOM 2146 C CA . GLY B 1 155 ? 25.488 19.443 35.530 1.00 8.65 164 GLY B CA 1
ATOM 2147 C C . GLY B 1 155 ? 26.068 20.772 35.993 1.00 8.99 164 GLY B C 1
ATOM 2148 O O . GLY B 1 155 ? 25.329 21.690 36.365 1.00 9.05 164 GLY B O 1
ATOM 2149 N N . ASP B 1 156 ? 27.398 20.874 35.969 1.00 9.65 165 ASP B N 1
ATOM 2150 C CA . ASP B 1 156 ? 28.114 22.079 36.413 1.00 10.22 165 ASP B CA 1
ATOM 2151 C C . ASP B 1 156 ? 27.540 23.385 35.835 1.00 9.92 165 ASP B C 1
ATOM 2152 O O . ASP B 1 156 ? 27.428 24.391 36.544 1.00 10.02 165 ASP B O 1
ATOM 2157 N N . LYS B 1 157 ? 27.184 23.361 34.551 1.00 9.97 166 LYS B N 1
ATOM 2158 C CA . LYS B 1 157 ? 26.738 24.571 33.857 1.00 9.94 166 LYS B CA 1
ATOM 2159 C C . LYS B 1 157 ? 25.386 25.100 34.351 1.00 9.55 166 LYS B C 1
ATOM 2160 O O . LYS B 1 157 ? 25.019 26.236 34.062 1.00 9.28 166 LYS B O 1
ATOM 2168 N N . ARG B 1 158 ? 24.662 24.275 35.106 1.00 9.32 167 ARG B N 1
ATOM 2169 C CA . ARG B 1 158 ? 23.418 24.711 35.734 1.00 9.39 167 ARG B CA 1
ATOM 2170 C C . ARG B 1 158 ? 23.482 24.606 37.257 1.00 9.83 167 ARG B C 1
ATOM 2171 O O . ARG B 1 158 ? 22.456 24.574 37.942 1.00 10.28 167 ARG B O 1
ATOM 2179 N N . TRP B 1 159 ? 24.707 24.574 37.774 1.00 10.12 168 TRP B N 1
ATOM 2180 C CA . TRP B 1 159 ? 24.949 24.580 39.207 1.00 10.55 168 TRP B CA 1
ATOM 2181 C C . TRP B 1 159 ? 25.611 25.904 39.583 1.00 11.14 168 TRP B C 1
ATOM 2182 O O . TRP B 1 159 ? 26.842 26.010 39.684 1.00 11.35 168 TRP B O 1
ATOM 2193 N N . PHE B 1 160 ? 24.770 26.919 39.747 1.00 11.58 169 PHE B N 1
ATOM 2194 C CA . PHE B 1 160 ? 25.209 28.263 40.100 1.00 12.42 169 PHE B CA 1
ATOM 2195 C C . PHE B 1 160 ? 24.120 28.973 40.895 1.00 12.86 169 PHE B C 1
ATOM 2196 O O . PHE B 1 160 ? 22.947 28.582 40.844 1.00 12.83 169 PHE B O 1
ATOM 2204 N N . LYS B 1 161 ? 24.515 30.026 41.609 1.00 13.61 170 LYS B N 1
ATOM 2205 C CA . LYS B 1 161 ? 23.597 30.813 42.433 1.00 14.14 170 LYS B CA 1
ATOM 2206 C C . LYS B 1 161 ? 22.380 31.291 41.645 1.00 14.20 170 LYS B C 1
ATOM 2207 O O . LYS B 1 161 ? 22.509 31.999 40.638 1.00 14.72 170 LYS B O 1
ATOM 2210 N N . GLY B 1 162 ? 21.200 30.891 42.108 1.00 13.77 171 GLY B N 1
ATOM 2211 C CA . GLY B 1 162 ? 19.956 31.233 41.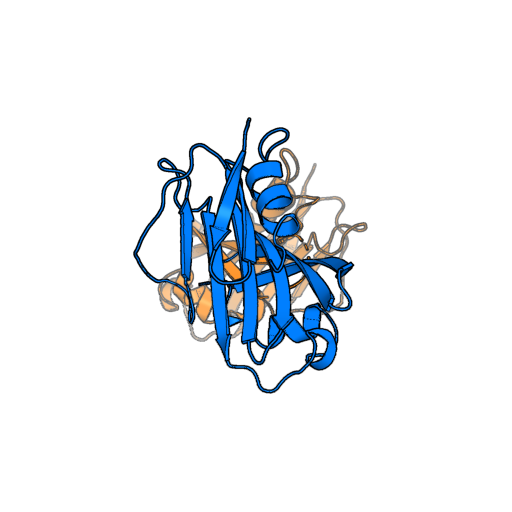446 1.00 13.46 171 GLY B CA 1
ATOM 2212 C C . GLY B 1 162 ? 19.332 30.068 40.703 1.00 12.85 171 GLY B C 1
ATOM 2213 O O . GLY B 1 162 ? 18.138 30.098 40.403 1.00 13.74 171 GLY B O 1
ATOM 2214 N N . ALA B 1 163 ? 20.132 29.044 40.402 1.00 12.14 172 ALA B N 1
ATOM 2215 C CA . ALA B 1 163 ? 19.644 27.875 39.672 1.00 11.31 172 ALA B CA 1
ATOM 2216 C C . ALA B 1 163 ? 19.652 26.579 40.487 1.00 10.73 172 ALA B C 1
ATOM 2217 O O . ALA B 1 163 ? 19.028 25.593 40.091 1.00 10.42 172 ALA B O 1
ATOM 2219 N N . LYS B 1 164 ? 20.343 26.573 41.624 1.00 10.18 173 LYS B N 1
ATOM 2220 C CA . LYS B 1 164 ? 20.450 25.343 42.420 1.00 9.77 173 LYS B CA 1
ATOM 2221 C C . LYS B 1 164 ? 19.089 24.842 42.906 1.00 9.30 173 LYS B C 1
ATOM 2222 O O . LYS B 1 164 ? 18.885 23.629 43.056 1.00 9.02 173 LYS B O 1
ATOM 2228 N N . LYS B 1 165 ? 18.159 25.772 43.115 1.00 9.09 174 LYS B N 1
ATOM 2229 C CA . LYS B 1 165 ? 16.806 25.431 43.554 1.00 8.86 174 LYS B CA 1
ATOM 2230 C C . LYS B 1 165 ? 16.094 24.450 42.617 1.00 8.74 174 LYS B C 1
ATOM 2231 O O . LYS B 1 165 ? 15.242 23.689 43.056 1.00 8.31 174 LYS B O 1
ATOM 2237 N N . PHE B 1 166 ? 16.452 24.456 41.336 1.00 8.28 175 PHE B N 1
ATOM 2238 C CA . PHE B 1 166 ? 15.811 23.555 40.375 1.00 8.36 175 PHE B CA 1
ATOM 2239 C C . PHE B 1 166 ? 16.193 22.084 40.591 1.00 7.92 175 PHE B C 1
ATOM 2240 O O . PHE B 1 166 ? 15.503 21.177 40.117 1.00 8.01 175 PHE B O 1
ATOM 2248 N N . VAL B 1 167 ? 17.282 21.861 41.323 1.00 7.47 176 VAL B N 1
ATOM 2249 C CA . VAL B 1 167 ? 17.618 20.533 41.833 1.00 7.39 176 VAL B CA 1
ATOM 2250 C C . VAL B 1 167 ? 17.105 20.381 43.264 1.00 7.32 176 VAL B C 1
ATOM 2251 O O . VAL B 1 167 ? 16.406 19.410 43.588 1.00 7.24 176 VAL B O 1
ATOM 2255 N N . GLU B 1 168 ? 17.449 21.351 44.110 1.00 7.30 177 GLU B N 1
ATOM 2256 C CA . GLU B 1 168 ? 17.262 21.221 45.552 1.00 7.50 177 GLU B CA 1
ATOM 2257 C C . GLU B 1 168 ? 15.810 21.324 46.005 1.00 7.31 177 GLU B C 1
ATOM 2258 O O . GLU B 1 168 ? 15.350 20.460 46.754 1.00 7.68 177 GLU B O 1
ATOM 2264 N N . ASN B 1 169 ? 15.090 22.350 45.556 1.00 7.32 178 ASN B N 1
ATOM 2265 C CA . ASN B 1 169 ? 13.664 22.459 45.883 1.00 7.26 178 ASN B CA 1
ATOM 2266 C C . ASN B 1 169 ? 12.876 21.298 45.290 1.00 6.98 178 ASN B C 1
ATOM 2267 O O . ASN B 1 169 ? 12.043 20.694 45.966 1.00 6.78 178 ASN B O 1
ATOM 2272 N N . THR B 1 170 ? 13.165 20.984 44.029 1.00 6.52 179 THR B N 1
ATOM 2273 C CA . THR B 1 170 ? 12.533 19.859 43.346 1.00 6.01 179 THR B CA 1
ATOM 2274 C C . THR B 1 170 ? 12.586 18.580 44.175 1.00 6.05 179 THR B C 1
ATOM 2275 O O . THR B 1 170 ? 11.545 18.013 44.523 1.00 6.12 179 THR B O 1
ATOM 2279 N N . ALA B 1 171 ? 13.795 18.134 44.504 1.00 5.99 180 ALA B N 1
ATOM 2280 C CA . ALA B 1 171 ? 13.953 16.887 45.242 1.00 6.10 180 ALA B CA 1
ATOM 2281 C C . ALA B 1 171 ? 13.439 16.954 46.685 1.00 6.18 180 ALA B C 1
ATOM 2282 O O . ALA B 1 171 ? 12.774 16.025 47.140 1.00 6.16 180 ALA B O 1
ATOM 2284 N N . THR B 1 172 ? 13.718 18.041 47.406 1.00 6.23 181 THR B N 1
ATOM 2285 C CA . THR B 1 172 ? 13.294 18.102 48.817 1.00 6.57 181 THR B CA 1
ATOM 2286 C C . THR B 1 172 ? 11.789 18.295 48.992 1.00 7.08 181 THR B C 1
ATOM 2287 O O . THR B 1 172 ? 11.253 17.998 50.058 1.00 7.56 181 THR B O 1
ATOM 2291 N N . SER B 1 173 ? 11.116 18.760 47.940 1.00 6.81 182 SER B N 1
ATOM 2292 C CA . SER B 1 173 ? 9.664 18.944 47.960 1.00 7.14 182 SER B CA 1
ATOM 2293 C C . SER B 1 173 ? 8.902 17.624 47.850 1.00 7.20 182 SER B C 1
ATOM 2294 O O . SER B 1 173 ? 7.690 17.589 48.085 1.00 7.81 182 SER B O 1
ATOM 2297 N N . PHE B 1 174 ? 9.602 16.554 47.474 1.00 6.94 183 PHE B N 1
ATOM 2298 C CA . PHE B 1 174 ? 8.962 15.255 47.228 1.00 6.95 183 PHE B CA 1
ATOM 2299 C C . PHE B 1 174 ? 8.278 14.708 48.474 1.00 7.28 183 PHE B C 1
ATOM 2300 O O . PHE B 1 174 ? 8.907 14.537 49.519 1.00 7.26 183 PHE B O 1
ATOM 2308 N N . SER B 1 175 ? 6.985 14.430 48.345 1.00 7.41 184 SER B N 1
ATOM 2309 C CA . SER B 1 175 ? 6.184 13.981 49.474 1.00 8.46 184 SER B CA 1
ATOM 2310 C C . SER B 1 175 ? 5.170 12.947 49.025 1.00 8.44 184 SER B C 1
ATOM 2311 O O . SER B 1 175 ? 4.727 12.962 47.877 1.00 8.59 184 SER B O 1
ATOM 2315 N N . LEU B 1 176 ? 4.795 12.053 49.934 1.00 8.75 185 LEU B N 1
ATOM 2316 C CA . LEU B 1 176 ? 3.619 11.214 49.712 1.00 9.24 185 LEU B CA 1
ATOM 2317 C C . LEU B 1 176 ? 2.370 12.086 49.625 1.00 9.84 185 LEU B C 1
ATOM 2318 O O . LEU B 1 176 ? 2.307 13.159 50.239 1.00 9.82 185 LEU B O 1
ATOM 2323 N N . ALA B 1 177 ? 1.382 11.622 48.863 1.00 10.69 186 ALA B N 1
ATOM 2324 C CA . ALA B 1 177 ? 0.136 12.364 48.670 1.00 12.02 186 ALA B CA 1
ATOM 2325 C C . ALA B 1 177 ? -0.623 12.538 49.982 1.00 12.86 186 ALA B C 1
ATOM 2326 O O . ALA B 1 177 ? -0.556 11.687 50.873 1.00 13.42 186 ALA B O 1
#

B-factor: mean 13.68, std 7.78, range [4.21, 52.43]

Radius of gyration: 26.05 Å; Cα contacts (8 Å, |Δi|>4): 679; chains: 2; bounding box: 74×40×42 Å

Organism: Nicotiana tabacum (NCBI:txid4097)

Solvent-accessible surface area: 15268 Å² total; per-residue (Å²): 138,68,32,73,86,69,123,27,119,29,4,33,2,52,6,4,48,186,21,76,92,35,199,128,108,67,33,72,30,26,77,8,46,32,28,24,101,169,33,55,42,2,13,0,0,0,1,29,28,126,26,133,54,137,28,0,62,74,24,26,44,15,84,101,0,11,72,94,6,91,96,4,53,129,64,49,8,49,35,55,98,117,54,62,84,40,127,97,77,69,39,33,7,12,33,1,22,2,31,4,66,101,102,5,78,22,9,17,0,0,0,0,4,55,110,40,69,8,8,2,0,0,0,14,2,11,76,178,70,65,110,196,49,10,78,81,53,3,75,54,0,0,68,25,2,38,37,107,169,69,34,117,76,84,111,20,127,30,3,85,2,52,6,4,38,183,24,67,95,34,125,129,111,60,34,74,30,24,84,11,42,34,28,25,96,170,24,53,45,3,10,0,0,0,2,27,32,124,25,134,50,170,23,1,52,78,22,27,44,14,84,103,0,7,77,98,7,86,73,3,31,41,155,92,45,14,52,68,59,94,114,52,62,82,36,131,80,79,76,48,64,3,12,31,2,22,2,27,3,60,58,75,158,91,1,75,24,11,18,0,0,0,0,2,40,114,40,73,8,7,2,0,0,0,10,2,9,69,157,69,63,110,125,58,11,78,82,54,3,73,56,0,0,67,32,3,23,22,109

Foldseek 3Di:
DQWDWDDDDQKIFTAGPQWDWDPDDDAAQWPTKTAHPVDRQFIKTKGKDFAPDAKCCVQPALVSSCVVVVSVDCWDDKDWDDKDWDADPNWIKIKTWIWTDVVTKTKIWIWIDDDRMIMIMMGIDDPVQPDPPRCCNGVRGRVRMDGD/DQWDWDDDDQKIFTAGPQWDWDPDDQFAQWDTKTAHPVDRLFIKTKGKDFAPDAKLCVQPALVSSCVVRVCVVPCADDKDWDDKDWDADPNGIKIKTWIWGPDPVHIKTKMWIWIDHDRMIMIMMGIHDPVQPDPPRCCNGVRGRVRMDGD

Secondary structure (DSSP, 8-state):
--EEEEE-SSEEEEEETT-EE-----STTEEEEEEETTEEEEEEEEEEEE-S-SSGGGG-SHHHHHHHTGGG----EEEEEEEEEEEETTEEEEEEEEEEE---EEEEEEEEEETTEEEEEEEEEEGGG-STTTTHHHHHHHHT-EE-/--EEEEE-SSEEEEEETT-EE-----STTEEEEEEETTEEEEEEEEEEEE-S-SSGGGG-SHHHHHHHTGGGG----EEEEEEEEEEEETTEEEEEEEEEEE-----EEEEEEEEEETTEEEEEEEEEEGGG-STTTTHHHHHHHHT-EE-

Sequence (299 aa):
TDFQTYNGDGFKLQIPSKWNPNKEVEYPGQVLRFEDNFDATSNVIVAITPTDKKSITDFGSPEQFLSQVDYLLAVAIANVLETSTAEVGGKQYYYLSILTRTGGKHQLVTATVNDGKLYICKAQAGDKRWFKGAKKFVENTATSFSLATDFQTYNGDGFKLQIPSKWNPNKEVEYPGQVLRFEDNFDATSNVIVAITPTDKKSITDFGSPEQFLSQVDYLLGRVAIANVLETSTAEVGGKQYYYLSILTRTADGGKHQLVTATVNDGKLYICKAQAGDKRWFKGAKKFVENTATSFSLA

CATH classification: 3.40.1000.10

Nearest PDB structures (foldseek):
  1v2b-assembly1_A  TM=1.007E+00  e=1.596E-29  Nicotiana tabacum
  2vu4-assembly1_A  TM=9.698E-01  e=5.597E-23  Spinacia oleracea
  4rth-assembly1_A  TM=9.701E-01  e=4.182E-21  Zea mays
  4rth-assembly2_B  TM=9.691E-01  e=4.416E-21  Zea mays
  8bd3-assembly1_f1  TM=9.232E-01  e=6.237E-17  Chlorella ohadii

InterPro domains:
  IPR002683 PsbP, C-terminal [PF01789] (96-263)
  IPR016123 Mog1/PsbP, alpha/beta/alpha sandwich [SSF55724] (96-264)